Protein AF-A0A087UYR4-F1 (afdb_monomer)

pLDDT: mean 74.96, std 18.7, range [31.69, 97.25]

Radius of gyration: 31.26 Å; Cα contacts (8 Å, |Δi|>4): 640; chains: 1; bounding box: 127×54×81 Å

Structure (mmCIF, N/CA/C/O backbone):
data_AF-A0A087UYR4-F1
#
_entry.id   AF-A0A087UYR4-F1
#
loop_
_atom_site.group_PDB
_atom_site.id
_atom_site.type_symbol
_atom_site.label_atom_id
_atom_site.label_alt_id
_atom_site.label_comp_id
_atom_site.label_asym_id
_atom_site.label_entity_id
_atom_site.label_seq_id
_atom_site.pdbx_PDB_ins_code
_atom_site.Cartn_x
_atom_site.Cartn_y
_atom_site.Cartn_z
_atom_site.occupancy
_atom_site.B_iso_or_equiv
_atom_site.auth_seq_id
_atom_site.auth_comp_id
_atom_site.auth_asym_id
_atom_site.auth_atom_id
_atom_site.pdbx_PDB_model_num
ATOM 1 N N . MET A 1 1 ? -23.701 17.855 32.629 1.00 69.06 1 MET A N 1
ATOM 2 C CA . MET A 1 1 ? -24.465 18.838 31.826 1.00 69.06 1 MET A CA 1
ATOM 3 C C . MET A 1 1 ? -25.881 18.866 32.379 1.00 69.06 1 MET A C 1
ATOM 5 O O . MET A 1 1 ? -26.338 17.823 32.836 1.00 69.06 1 MET A O 1
ATOM 9 N N . SER A 1 2 ? -26.546 20.013 32.382 1.00 68.00 2 SER A N 1
ATOM 10 C CA . SER A 1 2 ? -27.882 20.181 32.962 1.00 68.00 2 SER A CA 1
ATOM 11 C C . SER A 1 2 ? -28.842 20.817 31.955 1.00 68.00 2 SER A C 1
ATOM 13 O O . SER A 1 2 ? -28.403 21.523 31.050 1.00 68.00 2 SER A O 1
ATOM 15 N N . GLN A 1 3 ? -30.137 20.522 32.074 1.00 72.12 3 GLN A N 1
ATOM 16 C CA . GLN A 1 3 ? -31.203 21.102 31.247 1.00 72.12 3 GLN A CA 1
ATOM 17 C C . GLN A 1 3 ? -32.079 22.032 32.103 1.00 72.12 3 GLN A C 1
ATOM 19 O O . GLN A 1 3 ? -32.550 21.617 33.171 1.00 72.12 3 GLN A O 1
ATOM 24 N N . SER A 1 4 ? -32.293 23.272 31.648 1.00 69.12 4 SER A N 1
ATOM 25 C CA . SER A 1 4 ? -33.246 24.205 32.264 1.00 69.12 4 SER A CA 1
ATOM 26 C C . SER A 1 4 ? -34.682 23.816 31.905 1.00 69.12 4 SER A C 1
ATOM 28 O O . SER A 1 4 ? -34.930 23.197 30.868 1.00 69.12 4 SER A O 1
ATOM 30 N N . ALA A 1 5 ? -35.623 24.125 32.795 1.00 68.44 5 ALA A N 1
ATOM 31 C CA . ALA A 1 5 ? -37.043 23.860 32.565 1.00 68.44 5 ALA A CA 1
ATOM 32 C C . ALA A 1 5 ? -37.706 24.963 31.718 1.00 68.44 5 ALA A C 1
ATOM 34 O O . ALA A 1 5 ? -38.680 24.697 31.018 1.00 68.44 5 ALA A O 1
ATOM 35 N N . ASP A 1 6 ? -37.155 26.174 31.749 1.00 69.06 6 ASP A N 1
ATOM 36 C CA . ASP A 1 6 ? -37.574 27.351 30.998 1.00 69.06 6 ASP A CA 1
ATOM 37 C C . ASP A 1 6 ? -36.401 27.947 30.190 1.00 69.06 6 ASP A C 1
ATOM 39 O O . ASP A 1 6 ? -35.221 27.692 30.447 1.00 69.06 6 ASP A O 1
ATOM 43 N N . GLY A 1 7 ? -36.729 28.694 29.131 1.00 65.75 7 GLY A N 1
ATOM 44 C CA . GLY A 1 7 ? -35.763 29.290 28.198 1.00 65.75 7 GLY A CA 1
ATOM 45 C C . GLY A 1 7 ? -35.222 30.653 28.639 1.00 65.75 7 GLY A C 1
ATOM 46 O O . GLY A 1 7 ? -34.751 31.413 27.799 1.00 65.75 7 GLY A O 1
ATOM 47 N N . THR A 1 8 ? -35.345 30.995 29.921 1.00 69.44 8 THR A N 1
ATOM 48 C CA . THR A 1 8 ? -35.055 32.333 30.462 1.00 69.44 8 THR A CA 1
ATOM 49 C C . THR A 1 8 ? -33.560 32.605 30.639 1.00 69.44 8 THR A C 1
ATOM 51 O O . THR A 1 8 ? -33.188 33.750 30.858 1.00 69.44 8 THR A O 1
ATOM 54 N N . CYS A 1 9 ? -32.689 31.594 30.496 1.00 58.91 9 CYS A N 1
ATOM 55 C CA . CYS A 1 9 ? -31.226 31.674 30.666 1.00 58.91 9 CYS A CA 1
ATOM 56 C C . CYS A 1 9 ? -30.736 32.204 32.034 1.00 58.91 9 CYS A C 1
ATOM 58 O O . CYS A 1 9 ? -29.529 32.202 32.276 1.00 58.91 9 CYS A O 1
ATOM 60 N N . ASP A 1 10 ? -31.641 32.563 32.944 1.00 68.50 10 ASP A N 1
ATOM 61 C CA . ASP A 1 10 ? -31.376 32.919 34.333 1.00 68.50 10 ASP A CA 1
ATOM 62 C C . ASP A 1 10 ? -31.541 31.670 35.207 1.00 68.50 10 ASP A C 1
ATOM 64 O O . ASP A 1 10 ? -32.658 31.289 35.546 1.00 68.50 10 ASP A O 1
ATOM 68 N N . GLY A 1 11 ? -30.441 31.013 35.596 1.00 63.50 11 GLY A N 1
ATOM 69 C CA . GLY A 1 11 ? -30.518 30.079 36.732 1.00 63.50 11 GLY A CA 1
ATOM 70 C C . GLY A 1 11 ? -29.764 28.758 36.664 1.00 63.50 11 GLY A C 1
ATOM 71 O O . GLY A 1 11 ? -30.100 27.858 37.425 1.00 63.50 11 GLY A O 1
ATOM 72 N N . LEU A 1 12 ? -28.737 28.603 35.828 1.00 64.06 12 LEU A N 1
ATOM 73 C CA . LEU A 1 12 ? -27.821 27.464 35.969 1.00 64.06 12 LEU A CA 1
ATOM 74 C C . LEU A 1 12 ? -26.401 27.970 36.188 1.00 64.06 12 LEU A C 1
ATOM 76 O O . LEU A 1 12 ? -25.683 28.254 35.231 1.00 64.06 12 LEU A O 1
ATOM 80 N N . VAL A 1 13 ? -25.998 28.078 37.456 1.00 72.88 13 VAL A N 1
ATOM 81 C CA . VAL A 1 13 ? -24.626 28.444 37.836 1.00 72.88 13 VAL A CA 1
ATOM 82 C C . VAL A 1 13 ? -23.723 27.210 37.869 1.00 72.88 13 VAL A C 1
ATOM 84 O O . VAL A 1 13 ? -22.502 27.329 37.741 1.00 72.88 13 VAL A O 1
ATOM 87 N N . SER A 1 14 ? -24.308 26.009 37.961 1.00 69.81 14 SER A N 1
ATOM 88 C CA . SER A 1 14 ? -23.567 24.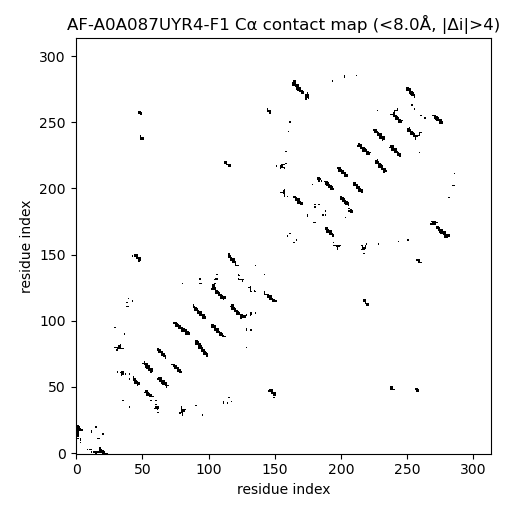755 37.858 1.00 69.81 14 SER A CA 1
ATOM 89 C C . SER A 1 14 ? -24.265 23.653 37.037 1.00 69.81 14 SER A C 1
ATOM 91 O O . SER A 1 14 ? -25.493 23.611 36.907 1.00 69.81 14 SER A O 1
ATOM 93 N N . PRO A 1 15 ? -23.498 22.670 36.511 1.00 67.81 15 PRO A N 1
ATOM 94 C CA . PRO A 1 15 ? -24.034 21.511 35.788 1.00 67.81 15 PRO A CA 1
ATOM 95 C C . PRO A 1 15 ? -24.905 20.563 36.631 1.00 67.81 15 PRO A C 1
ATOM 97 O O . PRO A 1 15 ? -25.350 19.541 36.099 1.00 67.81 15 PRO A O 1
ATOM 100 N N . TRP A 1 16 ? -25.085 20.858 37.924 1.00 73.25 16 TRP A N 1
ATOM 101 C CA . TRP A 1 16 ? -25.801 20.049 38.913 1.00 73.25 16 TRP A CA 1
ATOM 102 C C . TRP A 1 16 ? -27.150 20.653 39.328 1.00 73.25 16 TRP A C 1
ATOM 104 O O . TRP A 1 16 ? -27.942 19.967 39.961 1.00 73.25 16 TRP A O 1
ATOM 114 N N . GLU A 1 17 ? -27.419 21.905 38.956 1.00 75.31 17 GLU A N 1
ATOM 115 C CA . GLU A 1 17 ? -28.588 22.675 39.414 1.00 75.31 17 GLU A CA 1
ATOM 116 C C . GLU A 1 17 ? -29.811 22.580 38.493 1.00 75.31 17 GLU A C 1
ATOM 118 O O . GLU A 1 17 ? -30.878 23.080 38.832 1.00 75.31 17 GLU A O 1
ATOM 123 N N . GLY A 1 18 ? -29.691 21.945 37.324 1.00 72.69 18 GLY A N 1
ATOM 124 C CA . GLY A 1 18 ? -30.820 21.854 36.397 1.00 72.69 18 GLY A CA 1
ATOM 125 C C . GLY A 1 18 ? -31.788 20.730 36.717 1.00 72.69 18 GLY A C 1
ATOM 126 O O . GLY A 1 18 ? -31.412 19.695 37.263 1.00 72.69 18 GLY A O 1
ATOM 127 N N . SER A 1 19 ? -33.033 20.926 36.278 1.00 75.62 19 SER A N 1
ATOM 128 C CA . SER A 1 19 ? -34.157 19.991 36.441 1.00 75.62 19 SER A CA 1
ATOM 129 C C . SER A 1 19 ? -33.825 18.552 36.024 1.00 75.62 19 SER A C 1
ATOM 131 O O . SER A 1 19 ? -34.286 17.591 36.638 1.00 75.62 19 SER A O 1
ATOM 133 N N . LYS A 1 20 ? -32.980 18.400 34.998 1.00 73.25 20 LYS A N 1
ATOM 134 C CA . LYS A 1 20 ? -32.325 17.145 34.638 1.00 73.25 20 LYS A CA 1
ATOM 135 C C . LYS A 1 20 ? -30.823 17.345 34.606 1.00 73.25 20 LYS A C 1
ATOM 137 O O . LYS A 1 20 ? -30.318 18.199 33.876 1.00 73.25 20 LYS A O 1
ATOM 142 N N . THR A 1 21 ? -30.111 16.492 35.328 1.00 71.19 21 THR A N 1
ATOM 143 C CA . THR A 1 21 ? -28.657 16.380 35.263 1.00 71.19 21 THR A CA 1
ATOM 144 C C . THR A 1 21 ? -28.292 15.143 34.448 1.00 71.19 21 THR A C 1
ATOM 146 O O . THR A 1 21 ? -28.683 14.017 34.744 1.00 71.19 21 THR A O 1
ATOM 149 N N . MET A 1 22 ? -27.552 15.345 33.363 1.00 77.12 22 MET A N 1
ATOM 150 C CA . MET A 1 22 ? -27.012 14.260 32.552 1.00 77.12 22 MET A CA 1
ATOM 151 C C . MET A 1 22 ? -25.575 13.994 32.984 1.00 77.12 22 MET A C 1
ATOM 153 O O . MET A 1 22 ? -24.705 14.879 32.936 1.00 77.12 22 MET A O 1
ATOM 157 N N . ARG A 1 23 ? -25.328 12.744 33.384 1.00 77.50 23 ARG A N 1
ATOM 158 C CA . ARG A 1 23 ? -24.000 12.250 33.734 1.00 77.50 23 ARG A CA 1
ATOM 159 C C . ARG A 1 23 ? -23.331 11.673 32.495 1.00 77.50 23 ARG A C 1
ATOM 161 O O . ARG A 1 23 ? -23.573 10.529 32.120 1.00 77.50 23 ARG A O 1
ATOM 168 N N . LEU A 1 24 ? -22.467 12.468 31.875 1.00 68.81 24 LEU A N 1
ATOM 169 C CA . LEU A 1 24 ? -21.586 11.969 30.828 1.00 68.81 24 LEU A CA 1
ATOM 170 C C . LEU A 1 24 ? -20.576 11.020 31.470 1.00 68.81 24 LEU A C 1
ATOM 172 O O . LEU A 1 24 ? -19.897 11.370 32.435 1.00 68.81 24 LEU A O 1
ATOM 176 N N . THR A 1 25 ? -20.498 9.805 30.948 1.00 71.12 25 THR A N 1
ATOM 177 C CA . THR A 1 25 ? -19.447 8.857 31.311 1.00 71.12 25 THR A CA 1
ATOM 178 C C . THR A 1 25 ? -18.567 8.665 30.094 1.00 71.12 25 THR A C 1
ATOM 180 O O . THR A 1 25 ? -19.058 8.612 28.967 1.00 71.12 25 THR A O 1
ATOM 183 N N . LYS A 1 26 ? -17.252 8.605 30.308 1.00 64.06 26 LYS A N 1
ATOM 184 C CA . LYS A 1 26 ? -16.332 8.264 29.229 1.00 64.06 26 LYS A CA 1
ATOM 185 C C . LYS A 1 26 ? -16.665 6.841 28.789 1.00 64.06 26 LYS A C 1
ATOM 187 O O . LYS A 1 26 ? -16.658 5.935 29.626 1.00 64.06 26 LYS A O 1
ATOM 192 N N . SER A 1 27 ? -16.982 6.652 27.509 1.00 66.50 27 SER A N 1
ATOM 193 C CA . SER A 1 27 ? -17.144 5.306 26.969 1.00 66.50 27 SER A CA 1
ATOM 194 C C . SER A 1 27 ? -15.843 4.543 27.205 1.00 66.50 27 SER A C 1
ATOM 196 O O . SER A 1 27 ? -14.740 5.087 27.080 1.00 66.50 27 SER A O 1
ATOM 198 N N . LYS A 1 28 ? -15.955 3.280 27.624 1.00 68.75 28 LYS A N 1
ATOM 199 C CA . LYS A 1 28 ? -14.780 2.414 27.656 1.00 68.75 28 LYS A CA 1
ATOM 200 C C . LYS A 1 28 ? -14.297 2.285 26.217 1.00 68.75 28 LYS A C 1
ATOM 202 O O . LYS A 1 28 ? -15.101 1.984 25.338 1.00 68.75 28 LYS A O 1
ATOM 207 N N . TYR A 1 29 ? -13.005 2.521 25.993 1.00 72.88 29 TYR A N 1
ATOM 208 C CA . TYR A 1 29 ? -12.395 2.193 24.711 1.00 72.88 29 TYR A CA 1
ATOM 209 C C . TYR A 1 29 ? -12.726 0.735 24.384 1.00 72.88 29 TYR A C 1
ATOM 211 O O . TYR A 1 29 ? -12.596 -0.117 25.274 1.00 72.88 29 TYR A O 1
ATOM 219 N N . PRO A 1 30 ? -13.195 0.444 23.164 1.00 82.62 30 PRO A N 1
ATOM 220 C CA . PRO A 1 30 ? -13.588 -0.904 22.820 1.00 82.62 30 PRO A CA 1
ATOM 221 C C . PRO A 1 30 ? -12.374 -1.825 22.910 1.00 82.62 30 PRO A C 1
ATOM 223 O O . PRO A 1 30 ? -11.271 -1.513 22.455 1.00 82.62 30 PRO A O 1
ATOM 226 N N . THR A 1 31 ? -12.580 -2.962 23.560 1.00 88.50 31 THR A N 1
ATOM 227 C CA . THR A 1 31 ? -11.587 -4.029 23.626 1.00 88.50 31 THR A CA 1
ATOM 228 C C . THR A 1 31 ? -11.558 -4.774 22.303 1.00 88.50 31 THR A C 1
ATOM 230 O O . THR A 1 31 ? -12.586 -4.899 21.641 1.00 88.50 31 THR A O 1
ATOM 233 N N . SER A 1 32 ? -10.399 -5.316 21.932 1.00 93.00 32 SER A N 1
ATOM 234 C CA . SER A 1 32 ? -10.305 -6.133 20.725 1.00 93.00 32 SER A CA 1
ATOM 235 C C . SER A 1 32 ? -11.201 -7.368 20.824 1.00 93.00 32 SER A C 1
ATOM 237 O O . SER A 1 32 ? -11.049 -8.134 21.777 1.00 93.00 32 SER A O 1
ATOM 239 N N . GLY A 1 33 ? -12.068 -7.582 19.837 1.00 93.06 33 GLY A N 1
ATOM 240 C CA . GLY A 1 33 ? -12.887 -8.794 19.717 1.00 93.06 33 GLY A CA 1
ATOM 241 C C . GLY A 1 33 ? -12.309 -9.825 18.744 1.00 93.06 33 GLY A C 1
ATOM 242 O O . GLY A 1 33 ? -12.788 -10.953 18.683 1.00 93.06 33 GLY A O 1
ATOM 243 N N . CYS A 1 34 ? -11.253 -9.470 18.006 1.00 95.69 34 CYS A N 1
ATOM 244 C CA . CYS A 1 34 ? -10.635 -10.346 17.018 1.00 95.69 34 CYS A CA 1
ATOM 245 C C . CYS A 1 34 ? -9.135 -10.093 16.820 1.00 95.69 34 CYS A C 1
ATOM 247 O O . CYS A 1 34 ? -8.538 -9.190 17.411 1.00 95.69 34 CYS A O 1
ATOM 249 N N . GLN A 1 35 ? -8.530 -10.917 15.965 1.00 96.69 35 GLN A N 1
ATOM 250 C CA . GLN A 1 35 ? -7.190 -10.726 15.419 1.00 96.69 35 GLN A CA 1
ATOM 251 C C . GLN A 1 35 ? -7.268 -10.490 13.909 1.00 96.69 35 GLN A C 1
ATOM 253 O O . GLN A 1 35 ? -8.149 -11.024 13.231 1.00 96.69 35 GLN A O 1
ATOM 258 N N . PHE A 1 36 ? -6.323 -9.711 13.390 1.00 97.00 36 PHE A N 1
ATOM 259 C CA . PHE A 1 36 ? -6.099 -9.539 11.964 1.00 97.00 36 PHE A CA 1
ATOM 260 C C . PHE A 1 36 ? -5.640 -10.858 11.324 1.00 97.00 36 PHE A C 1
ATOM 262 O O . PHE A 1 36 ? -5.024 -11.690 11.998 1.00 97.00 36 PHE A O 1
ATOM 269 N N . PRO A 1 37 ? -5.911 -11.063 10.023 1.00 95.88 37 PRO A N 1
ATOM 270 C CA . PRO A 1 37 ? -5.523 -12.287 9.337 1.00 95.88 37 PRO A CA 1
ATOM 271 C C . PRO A 1 37 ? -4.015 -12.539 9.411 1.00 95.88 37 PRO A C 1
ATOM 273 O O . PRO A 1 37 ? -3.207 -11.631 9.207 1.00 95.88 37 PRO A O 1
ATOM 276 N N . SER A 1 38 ? -3.630 -13.798 9.619 1.00 94.38 38 SER A N 1
ATOM 277 C CA . SER A 1 38 ? -2.226 -14.190 9.799 1.00 94.38 38 SER A CA 1
ATOM 278 C C . SER A 1 38 ? -1.328 -13.835 8.610 1.00 94.38 38 SER A C 1
ATOM 280 O O . SER A 1 38 ? -0.151 -13.546 8.796 1.00 94.38 38 SER A O 1
ATOM 282 N N . TRP A 1 39 ? -1.869 -13.809 7.390 1.00 93.62 39 TRP A N 1
ATOM 283 C CA . TRP A 1 39 ? -1.144 -13.413 6.177 1.00 93.62 39 TRP A CA 1
ATOM 284 C C . TRP A 1 39 ? -0.913 -11.898 6.065 1.00 93.62 39 TRP A C 1
ATOM 286 O O . TRP A 1 39 ? -0.027 -11.477 5.326 1.00 93.62 39 TRP A O 1
ATOM 296 N N . VAL A 1 40 ? -1.679 -11.079 6.793 1.00 94.88 40 VAL A N 1
ATOM 297 C CA . VAL A 1 40 ? -1.394 -9.645 6.953 1.00 94.88 40 VAL A CA 1
ATOM 298 C C . VAL A 1 40 ? -0.303 -9.477 8.004 1.00 94.88 40 VAL A C 1
ATOM 300 O O . VAL A 1 40 ? 0.688 -8.789 7.775 1.00 94.88 40 VAL A O 1
ATOM 303 N N . THR A 1 41 ? -0.453 -10.144 9.150 1.00 94.81 41 THR A N 1
ATOM 304 C CA . THR A 1 41 ? 0.447 -9.972 10.298 1.00 94.81 41 THR A CA 1
ATOM 305 C C . THR A 1 41 ? 1.745 -10.764 10.195 1.00 94.81 41 THR A C 1
ATOM 307 O O . THR A 1 41 ? 2.638 -10.556 11.010 1.00 94.81 41 THR A O 1
ATOM 310 N N . SER A 1 42 ? 1.899 -11.637 9.192 1.00 91.69 42 SER A N 1
ATOM 311 C CA . SER A 1 42 ? 3.169 -12.321 8.914 1.00 91.69 42 SER A CA 1
ATOM 312 C C . SER A 1 42 ? 4.300 -11.331 8.647 1.00 91.69 42 SER A C 1
ATOM 314 O O . SER A 1 42 ? 5.455 -11.621 8.942 1.00 91.69 42 SER A O 1
ATOM 316 N N . ASN A 1 43 ? 3.963 -10.155 8.106 1.00 91.56 43 ASN A N 1
ATOM 317 C CA . ASN A 1 43 ? 4.840 -8.996 8.114 1.00 91.56 43 ASN A CA 1
ATOM 318 C C . ASN A 1 43 ? 4.270 -7.983 9.114 1.00 91.56 43 ASN A C 1
ATOM 320 O O . ASN A 1 43 ? 3.167 -7.474 8.938 1.00 91.56 43 ASN A O 1
ATOM 324 N N . HIS A 1 44 ? 5.029 -7.648 10.156 1.00 92.75 44 HIS A N 1
ATOM 325 C CA . HIS A 1 44 ? 4.577 -6.674 11.156 1.00 92.75 44 HIS A CA 1
ATOM 326 C C . HIS A 1 44 ? 4.639 -5.222 10.671 1.00 92.75 44 HIS A C 1
ATOM 328 O O . HIS A 1 44 ? 4.101 -4.340 11.335 1.00 92.75 44 HIS A O 1
ATOM 334 N N . LYS A 1 45 ? 5.305 -4.951 9.544 1.00 95.19 45 LYS A N 1
ATOM 335 C CA . LYS A 1 45 ? 5.441 -3.610 8.971 1.00 95.19 45 LYS A CA 1
ATOM 336 C C . LYS A 1 45 ? 5.143 -3.621 7.481 1.00 95.19 45 LYS A C 1
ATOM 338 O O . LYS A 1 45 ? 5.743 -4.399 6.736 1.00 95.19 45 LYS A O 1
ATOM 343 N N . TRP A 1 46 ? 4.274 -2.708 7.078 1.00 95.88 46 TRP A N 1
ATOM 344 C CA . TRP A 1 46 ? 3.896 -2.456 5.698 1.00 95.88 46 TRP A CA 1
ATOM 345 C C . TRP A 1 46 ? 4.048 -0.972 5.373 1.00 95.88 46 TRP A C 1
ATOM 347 O O . TRP A 1 46 ? 3.912 -0.125 6.256 1.00 95.88 46 TRP A O 1
ATOM 357 N N . TYR A 1 47 ? 4.322 -0.666 4.113 1.00 94.75 47 TYR A N 1
ATOM 358 C CA . TYR A 1 47 ? 4.606 0.683 3.632 1.00 94.75 47 TYR A CA 1
ATOM 359 C C . TYR A 1 47 ? 3.753 0.976 2.403 1.00 94.75 47 TYR A C 1
ATOM 361 O O . TYR A 1 47 ? 3.568 0.086 1.571 1.00 94.75 47 TYR A O 1
ATOM 369 N N . THR A 1 48 ? 3.255 2.200 2.274 1.00 94.06 48 THR A N 1
ATOM 370 C CA . THR A 1 48 ? 2.678 2.686 1.012 1.00 94.06 48 THR A CA 1
ATOM 371 C C . THR A 1 48 ? 3.755 2.787 -0.073 1.00 94.06 48 THR A C 1
ATOM 373 O O . THR A 1 48 ? 4.952 2.807 0.231 1.00 94.06 48 THR A O 1
ATOM 376 N N . LEU A 1 49 ? 3.359 2.815 -1.351 1.00 90.94 49 LEU A N 1
ATOM 377 C CA . LEU A 1 49 ? 4.326 2.865 -2.459 1.00 90.94 49 LEU A CA 1
ATOM 378 C C . LEU A 1 49 ? 5.113 4.186 -2.499 1.00 90.94 49 LEU A C 1
ATOM 380 O O . LEU A 1 49 ? 6.312 4.179 -2.788 1.00 90.94 49 LEU A O 1
ATOM 384 N N . ASP A 1 50 ? 4.459 5.284 -2.124 1.00 87.38 50 ASP A N 1
ATOM 385 C CA . ASP A 1 50 ? 5.066 6.608 -1.966 1.00 87.38 50 ASP A CA 1
ATOM 386 C C . ASP A 1 50 ? 5.967 6.720 -0.718 1.00 87.38 50 ASP A C 1
ATOM 388 O O . ASP A 1 50 ? 6.710 7.685 -0.560 1.00 87.38 50 ASP A O 1
ATOM 392 N N . GLY A 1 51 ? 5.924 5.727 0.178 1.00 88.25 51 GLY A N 1
ATOM 393 C CA . GLY A 1 51 ? 6.700 5.690 1.415 1.00 88.25 51 GLY A CA 1
ATOM 394 C C . GLY A 1 51 ? 6.245 6.675 2.496 1.00 88.25 51 GLY A C 1
ATOM 395 O O . GLY A 1 51 ? 6.896 6.753 3.541 1.00 88.25 51 GLY A O 1
ATOM 396 N N . ASN A 1 52 ? 5.143 7.403 2.291 1.00 90.12 52 ASN A N 1
ATOM 397 C CA . ASN A 1 52 ? 4.676 8.415 3.238 1.00 90.12 52 ASN A CA 1
ATOM 398 C C . ASN A 1 52 ? 3.966 7.823 4.453 1.00 90.12 52 ASN A C 1
ATOM 400 O O . ASN A 1 52 ? 3.974 8.441 5.517 1.00 90.12 52 ASN A O 1
ATOM 404 N N . THR A 1 53 ? 3.385 6.629 4.335 1.00 93.56 53 THR A N 1
ATOM 405 C CA . THR A 1 53 ? 2.621 6.015 5.420 1.00 93.56 53 THR A CA 1
ATOM 406 C C . THR A 1 53 ? 3.139 4.617 5.737 1.00 93.56 53 THR A C 1
ATOM 408 O O . THR A 1 53 ? 3.357 3.773 4.866 1.00 93.56 53 THR A O 1
ATOM 411 N N . THR A 1 54 ? 3.326 4.355 7.029 1.00 95.88 54 THR A N 1
ATOM 412 C CA . THR A 1 54 ? 3.760 3.064 7.565 1.00 95.88 54 THR A CA 1
ATOM 413 C C . THR A 1 54 ? 2.663 2.454 8.428 1.00 95.88 54 THR A C 1
ATOM 415 O O . THR A 1 54 ? 2.155 3.091 9.347 1.00 95.88 54 THR A O 1
ATOM 418 N N . TYR A 1 55 ? 2.353 1.185 8.184 1.00 97.19 55 TYR A N 1
ATOM 419 C CA . TYR A 1 55 ? 1.391 0.393 8.944 1.00 97.19 55 TYR A CA 1
ATOM 420 C C . TYR A 1 55 ? 2.152 -0.632 9.786 1.00 97.19 55 TYR A C 1
ATOM 422 O O . TYR A 1 55 ? 2.799 -1.532 9.249 1.00 97.19 55 TYR A O 1
ATOM 430 N N . THR A 1 56 ? 2.093 -0.497 11.109 1.00 97.25 56 THR A N 1
ATOM 431 C CA . THR A 1 56 ? 2.800 -1.362 12.063 1.00 97.25 56 THR A CA 1
ATOM 432 C C . THR A 1 56 ? 1.809 -2.174 12.889 1.00 97.25 56 THR A C 1
ATOM 434 O O . THR A 1 56 ? 1.094 -1.623 13.723 1.00 97.25 56 THR A O 1
ATOM 437 N N . PHE A 1 57 ? 1.785 -3.488 12.686 1.00 96.88 57 PHE A N 1
ATOM 438 C CA . PHE A 1 57 ? 0.932 -4.428 13.412 1.00 96.88 57 PHE A CA 1
ATOM 439 C C . PHE A 1 57 ? 1.586 -4.843 14.731 1.00 96.88 57 PHE A C 1
ATOM 441 O O . PHE A 1 57 ? 2.758 -5.223 14.765 1.00 96.88 57 PHE A O 1
ATOM 448 N N . GLY A 1 58 ? 0.823 -4.790 15.824 1.00 94.69 58 GLY A N 1
ATOM 449 C CA . GLY A 1 58 ? 1.294 -5.202 17.144 1.00 94.69 58 GLY A CA 1
ATOM 450 C C . GLY A 1 58 ? 1.467 -6.720 17.262 1.00 94.69 58 GLY A C 1
ATOM 451 O O . GLY A 1 58 ? 0.809 -7.484 16.566 1.00 94.69 58 GLY A O 1
ATOM 452 N N . TYR A 1 59 ? 2.297 -7.171 18.206 1.00 92.50 59 TYR A N 1
ATOM 453 C CA . TYR A 1 59 ? 2.607 -8.598 18.417 1.00 92.50 59 TYR A CA 1
ATOM 454 C C . TYR A 1 59 ? 1.397 -9.475 18.763 1.00 92.50 59 TYR A C 1
ATOM 456 O O . TYR A 1 59 ? 1.401 -10.674 18.507 1.00 92.50 59 TYR A O 1
ATOM 464 N N . LYS A 1 60 ? 0.352 -8.885 19.355 1.00 93.31 60 LYS A N 1
ATOM 465 C CA . LYS A 1 60 ? -0.905 -9.583 19.669 1.00 93.31 60 LYS A CA 1
ATOM 466 C C . LYS A 1 60 ? -1.819 -9.744 18.449 1.00 93.31 60 LYS A C 1
ATOM 468 O O . LYS A 1 60 ? -2.894 -10.324 18.586 1.00 93.31 60 LYS A O 1
ATOM 473 N N . ASN A 1 61 ? -1.420 -9.209 17.290 1.00 96.25 61 ASN A N 1
ATOM 474 C CA . ASN A 1 61 ? -2.144 -9.257 16.021 1.00 96.25 61 ASN A CA 1
ATOM 475 C C . ASN A 1 61 ? -3.581 -8.718 16.095 1.00 96.25 61 ASN A C 1
ATOM 477 O O . ASN A 1 61 ? -4.385 -8.998 15.221 1.00 96.25 61 ASN A O 1
ATOM 481 N N . ASN A 1 62 ? -3.925 -7.947 17.125 1.00 96.25 62 ASN A N 1
ATOM 482 C CA . ASN A 1 62 ? -5.270 -7.420 17.364 1.00 96.25 62 ASN A CA 1
ATOM 483 C C . ASN A 1 62 ? -5.367 -5.904 17.138 1.00 96.25 62 ASN A C 1
ATOM 485 O O . ASN A 1 62 ? -6.463 -5.347 17.155 1.00 96.25 62 ASN A O 1
ATOM 489 N N . SER A 1 63 ? -4.234 -5.236 16.928 1.00 96.62 63 SER A N 1
ATOM 490 C CA . SER A 1 63 ? -4.155 -3.811 16.633 1.00 96.62 63 SER A CA 1
ATOM 491 C C . SER A 1 63 ? -3.027 -3.504 15.652 1.00 96.62 63 SER A C 1
ATOM 493 O O . SER A 1 63 ? -2.036 -4.240 15.566 1.00 96.62 63 SER A O 1
ATOM 495 N N . PHE A 1 64 ? -3.167 -2.398 14.929 1.00 97.12 64 PHE A N 1
ATOM 496 C CA . PHE A 1 64 ? -2.077 -1.804 14.164 1.00 97.12 64 PHE A CA 1
ATOM 497 C C . PHE A 1 64 ? -2.080 -0.284 14.302 1.00 97.12 64 PHE A C 1
ATOM 499 O O . PHE A 1 64 ? -3.088 0.331 14.651 1.00 97.12 64 PHE A O 1
ATOM 506 N N . ARG A 1 65 ? -0.924 0.318 14.045 1.00 96.88 65 ARG A N 1
ATOM 507 C CA . ARG A 1 65 ? -0.720 1.764 14.014 1.00 96.88 65 ARG A CA 1
ATOM 508 C C . ARG A 1 65 ? -0.390 2.197 12.594 1.00 96.88 65 ARG A C 1
ATOM 510 O O . ARG A 1 65 ? 0.496 1.613 11.976 1.00 96.88 65 ARG A O 1
ATOM 517 N N . MET A 1 66 ? -1.084 3.216 12.117 1.00 96.19 66 MET A N 1
ATOM 518 C CA . MET A 1 66 ? -0.793 3.934 10.887 1.00 96.19 66 MET A CA 1
ATOM 519 C C . MET A 1 66 ? -0.059 5.224 11.251 1.00 96.19 66 MET A C 1
ATOM 521 O O . MET A 1 66 ? -0.598 6.052 11.985 1.00 96.19 66 MET A O 1
ATOM 525 N N . SER A 1 67 ? 1.171 5.357 10.769 1.00 95.12 67 SER A N 1
ATOM 526 C CA . SER A 1 67 ? 2.056 6.490 11.039 1.00 95.12 67 SER A CA 1
ATOM 527 C C . SER A 1 67 ? 2.453 7.174 9.746 1.00 95.12 67 SER A C 1
ATOM 529 O O . SER A 1 67 ? 2.738 6.503 8.753 1.00 95.12 67 SER A O 1
ATOM 531 N N . HIS A 1 68 ? 2.513 8.498 9.781 1.00 93.19 68 HIS A N 1
ATOM 532 C CA . HIS A 1 68 ? 2.845 9.329 8.632 1.00 93.19 68 HIS A CA 1
ATOM 533 C C . HIS A 1 68 ? 4.290 9.829 8.733 1.00 93.19 68 HIS A C 1
ATOM 535 O O . HIS A 1 68 ? 4.818 10.037 9.826 1.00 93.19 68 HIS A O 1
ATOM 541 N N . SER A 1 69 ? 4.951 10.008 7.590 1.00 88.06 69 SER A N 1
ATOM 542 C CA . SER A 1 69 ? 6.306 10.566 7.505 1.00 88.06 69 SER A CA 1
ATOM 543 C C . SER A 1 69 ? 6.338 12.032 7.957 1.00 88.06 69 SER A C 1
ATOM 545 O O . SER A 1 69 ? 7.321 12.494 8.540 1.00 88.06 69 SER A O 1
ATOM 547 N N . SER A 1 70 ? 5.238 12.755 7.729 1.00 83.62 70 SER A N 1
ATOM 548 C CA . SER A 1 70 ? 5.027 14.127 8.179 1.00 83.62 70 SER A CA 1
ATOM 549 C C . SER A 1 70 ? 4.678 14.173 9.666 1.00 83.62 70 SER A C 1
ATOM 551 O O . SER A 1 70 ? 3.629 13.694 10.084 1.00 83.62 70 SER A O 1
ATOM 553 N N . GLN A 1 71 ? 5.504 14.856 10.465 1.00 74.56 71 GLN A N 1
ATOM 554 C CA . GLN A 1 71 ? 5.263 15.050 11.905 1.00 74.56 71 GLN A CA 1
ATOM 555 C C . GLN A 1 71 ? 3.999 15.870 12.229 1.00 74.56 71 GLN A C 1
ATOM 557 O O . GLN A 1 71 ? 3.623 15.976 13.394 1.00 74.56 71 GLN A O 1
ATOM 562 N N . LYS A 1 72 ? 3.360 16.489 11.226 1.00 78.88 72 LYS A N 1
ATOM 563 C CA . LYS A 1 72 ? 2.120 17.259 11.413 1.00 78.88 72 LYS A CA 1
ATOM 564 C C . LYS A 1 72 ? 0.879 16.371 11.503 1.00 78.88 72 LYS A C 1
ATOM 566 O O . LYS A 1 72 ? -0.129 16.813 12.046 1.00 78.88 72 LYS A O 1
ATOM 571 N N . GLU A 1 73 ? 0.939 15.157 10.964 1.00 83.06 73 GLU A N 1
ATOM 572 C CA . GLU A 1 73 ? -0.189 14.229 10.951 1.00 83.06 73 GLU A CA 1
ATOM 573 C C . GLU A 1 73 ? -0.122 13.302 12.164 1.00 83.06 73 GLU A C 1
ATOM 575 O O . GLU A 1 73 ? 0.933 12.777 12.520 1.00 83.06 73 GLU A O 1
ATOM 580 N N . MET A 1 74 ? -1.260 13.133 12.838 1.00 87.44 74 MET A N 1
ATOM 581 C CA . MET A 1 74 ? -1.334 12.294 14.027 1.00 87.44 74 MET A CA 1
ATOM 582 C C . MET A 1 74 ? -1.376 10.816 13.644 1.00 87.44 74 MET A C 1
ATOM 584 O O . MET A 1 74 ? -2.129 10.406 12.759 1.00 87.44 74 MET A O 1
ATOM 588 N N . ASP A 1 75 ? -0.619 10.004 14.380 1.00 93.19 75 ASP A N 1
ATOM 589 C CA . ASP A 1 75 ? -0.713 8.550 14.299 1.00 93.19 75 ASP A CA 1
ATOM 590 C C . ASP A 1 75 ? -2.152 8.090 14.558 1.00 93.19 75 ASP A C 1
ATOM 592 O O . ASP A 1 75 ? -2.784 8.472 15.549 1.00 93.19 75 ASP A O 1
ATOM 596 N N . THR A 1 76 ? -2.634 7.188 13.710 1.00 95.69 76 THR A N 1
ATOM 597 C CA . THR A 1 76 ? -3.949 6.569 13.872 1.00 95.69 76 THR A CA 1
ATOM 598 C C . THR A 1 76 ? -3.782 5.133 14.346 1.00 95.69 76 THR A C 1
ATOM 600 O O . THR A 1 76 ? -3.029 4.351 13.766 1.00 95.69 76 THR A O 1
ATOM 603 N N . THR A 1 77 ? -4.470 4.765 15.422 1.00 95.81 77 THR A N 1
ATOM 604 C CA . THR A 1 77 ? -4.468 3.394 15.948 1.00 95.81 77 THR A CA 1
ATOM 605 C C . THR A 1 77 ? -5.769 2.696 15.599 1.00 95.81 77 THR A C 1
ATOM 607 O O . THR A 1 77 ? -6.842 3.251 15.811 1.00 95.81 77 THR A O 1
ATOM 610 N N . PHE A 1 78 ? -5.659 1.461 15.124 1.00 96.88 78 PHE A N 1
ATOM 611 C CA . PHE A 1 78 ? -6.779 0.612 14.753 1.00 96.88 78 PHE A CA 1
ATOM 612 C C . PHE A 1 78 ? -6.793 -0.640 15.625 1.00 96.88 78 PHE A C 1
ATOM 614 O O . PHE A 1 78 ? -5.757 -1.279 15.823 1.00 96.88 78 PHE A O 1
ATOM 621 N N . ILE A 1 79 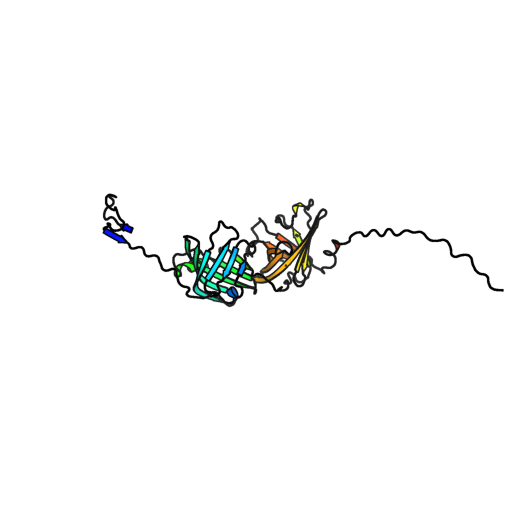? -7.966 -1.008 16.135 1.00 96.81 79 ILE A N 1
ATOM 622 C CA . ILE A 1 79 ? -8.186 -2.207 16.955 1.00 96.81 79 ILE A CA 1
ATOM 623 C C . ILE A 1 79 ? -9.236 -3.084 16.271 1.00 96.81 79 ILE A C 1
ATOM 625 O O . ILE A 1 79 ? -10.283 -2.584 15.875 1.00 96.81 79 ILE A O 1
ATOM 629 N N . CYS A 1 80 ? -8.978 -4.384 16.140 1.00 97.06 80 CYS A N 1
ATOM 630 C CA . CYS A 1 80 ? -9.911 -5.342 15.538 1.00 97.06 80 CYS A CA 1
ATOM 631 C C . CYS A 1 80 ? -11.124 -5.568 16.453 1.00 97.06 80 CYS A C 1
ATOM 633 O O . CYS A 1 80 ? -10.954 -5.996 17.599 1.00 97.06 80 CYS A O 1
ATOM 635 N N . ILE A 1 81 ? -12.333 -5.312 15.951 1.00 96.38 81 ILE A N 1
ATOM 636 C CA . ILE A 1 81 ? -13.584 -5.475 16.705 1.00 96.38 81 ILE A CA 1
ATOM 637 C C . ILE A 1 81 ? -14.279 -6.781 16.332 1.00 96.38 81 ILE A C 1
ATOM 639 O O . ILE A 1 81 ? -14.478 -7.619 17.206 1.00 96.38 81 ILE A O 1
ATOM 643 N N . GLU A 1 82 ? -14.582 -6.993 15.052 1.00 94.75 82 GLU A N 1
ATOM 644 C CA . GLU A 1 82 ? -15.235 -8.217 14.574 1.00 94.75 82 GLU A CA 1
ATOM 645 C C . GLU A 1 82 ? -14.855 -8.561 13.125 1.00 94.75 82 GLU A C 1
ATOM 647 O O . GLU A 1 82 ? -14.475 -7.692 12.335 1.00 94.75 82 GLU A O 1
ATOM 652 N N . HIS A 1 83 ? -14.955 -9.849 12.778 1.00 94.31 83 HIS A N 1
ATOM 653 C CA . HIS A 1 83 ? -14.830 -10.343 11.403 1.00 94.31 83 HIS A CA 1
ATOM 654 C C . HIS A 1 83 ? -16.200 -10.335 10.736 1.00 94.31 83 HIS A C 1
ATOM 656 O O . HIS A 1 83 ? -17.142 -10.907 11.276 1.00 94.31 83 HIS A O 1
ATOM 662 N N . ILE A 1 84 ? -16.292 -9.745 9.547 1.00 93.38 84 ILE A N 1
ATOM 663 C CA . ILE A 1 84 ? -17.544 -9.685 8.784 1.00 93.38 84 ILE A CA 1
ATOM 664 C C . ILE A 1 84 ? -17.581 -10.771 7.717 1.00 93.38 84 ILE A C 1
ATOM 666 O O . ILE A 1 84 ? -18.549 -11.515 7.604 1.00 93.38 84 ILE A O 1
ATOM 670 N N . ALA A 1 85 ? -16.516 -10.872 6.924 1.00 91.88 85 ALA A N 1
ATOM 671 C CA . ALA A 1 85 ? -16.430 -11.839 5.839 1.00 91.88 85 ALA A CA 1
ATOM 672 C C . ALA A 1 85 ? -14.974 -12.187 5.544 1.00 91.88 85 ALA A C 1
ATOM 674 O O . ALA A 1 85 ? -14.099 -11.324 5.600 1.00 91.88 85 ALA A O 1
ATOM 675 N N . SER A 1 86 ? -14.712 -13.435 5.172 1.00 92.44 86 SER A N 1
ATOM 676 C CA . SER A 1 86 ? -13.376 -13.895 4.804 1.00 92.44 86 SER A CA 1
ATOM 677 C C . SER A 1 86 ? -13.451 -14.850 3.619 1.00 92.44 86 SER A C 1
ATOM 679 O O . SER A 1 86 ? -14.310 -15.726 3.562 1.00 92.44 86 SER A O 1
ATOM 681 N N . THR A 1 87 ? -12.555 -14.658 2.660 1.00 92.12 87 THR A N 1
ATOM 682 C CA . THR A 1 87 ? -12.333 -15.523 1.499 1.00 92.12 87 THR A CA 1
ATOM 683 C C . THR A 1 87 ? -10.857 -15.928 1.471 1.00 92.12 87 THR A C 1
ATOM 685 O O . THR A 1 87 ? -10.052 -15.445 2.267 1.00 92.12 87 THR A O 1
ATOM 688 N N . ALA A 1 88 ? -10.459 -16.782 0.524 1.00 89.62 88 ALA A N 1
ATOM 689 C CA . ALA A 1 88 ? -9.056 -17.180 0.379 1.00 89.62 88 ALA A CA 1
ATOM 690 C C . ALA A 1 88 ? -8.096 -15.986 0.169 1.00 89.62 88 ALA A C 1
ATOM 692 O O . ALA A 1 88 ? -6.959 -16.018 0.644 1.00 89.62 88 ALA A O 1
ATOM 693 N N . ASN A 1 89 ? -8.569 -14.930 -0.508 1.00 92.44 89 ASN A N 1
ATOM 694 C CA . ASN A 1 89 ? -7.753 -13.786 -0.922 1.00 92.44 89 ASN A CA 1
ATOM 695 C C . ASN A 1 89 ? -8.209 -12.451 -0.323 1.00 92.44 89 ASN A C 1
ATOM 697 O O . ASN A 1 89 ? -7.594 -11.429 -0.610 1.00 92.44 89 ASN A O 1
ATOM 701 N N . SER A 1 90 ? -9.267 -12.411 0.490 1.00 94.06 90 SER A N 1
ATOM 702 C CA . SER A 1 90 ? -9.722 -11.160 1.101 1.00 94.06 90 SER A CA 1
ATOM 703 C C . SER A 1 90 ? -10.328 -11.358 2.481 1.00 94.06 90 SER A C 1
ATOM 705 O O . SER A 1 90 ? -11.006 -12.352 2.707 1.00 94.06 90 SER A O 1
ATOM 707 N N . SER A 1 91 ? -10.170 -10.382 3.370 1.00 95.44 91 SER A N 1
ATOM 708 C CA . SER A 1 91 ? -10.797 -10.373 4.696 1.00 95.44 91 SER A CA 1
ATOM 709 C C . SER A 1 91 ? -11.409 -9.007 4.972 1.00 95.44 91 SER A C 1
ATOM 711 O O . SER A 1 91 ? -10.725 -7.997 4.843 1.00 95.44 91 SER A O 1
ATOM 713 N N . THR A 1 92 ? -12.675 -8.978 5.372 1.00 94.94 92 THR A N 1
ATOM 714 C CA . THR A 1 92 ? -13.419 -7.769 5.749 1.00 94.94 92 THR A CA 1
ATOM 715 C C . THR A 1 92 ? -13.658 -7.783 7.250 1.00 94.94 92 THR A C 1
ATOM 717 O O . THR A 1 92 ? -14.180 -8.767 7.782 1.00 94.94 92 THR A O 1
ATOM 720 N N . LEU A 1 93 ? -13.262 -6.714 7.932 1.00 95.50 93 LEU A N 1
ATOM 721 C CA . LEU A 1 93 ? -13.341 -6.581 9.383 1.00 95.50 93 LEU A CA 1
ATOM 722 C C . LEU A 1 93 ? -13.886 -5.207 9.759 1.00 95.50 93 LEU A C 1
ATOM 724 O O . LEU A 1 93 ? -13.661 -4.227 9.048 1.00 95.50 93 LEU A O 1
ATOM 728 N N . VAL A 1 94 ? -14.507 -5.124 10.929 1.00 95.88 94 VAL A N 1
ATOM 729 C CA . VAL A 1 94 ? -14.750 -3.844 11.593 1.00 95.88 94 VAL A CA 1
ATOM 730 C C . VAL A 1 94 ? -13.576 -3.549 12.510 1.00 95.88 94 VAL A C 1
ATOM 732 O O . VAL A 1 94 ? -13.168 -4.379 13.330 1.00 95.88 94 VAL A O 1
ATOM 735 N N . THR A 1 95 ? -13.044 -2.341 12.392 1.00 96.75 95 THR A N 1
ATOM 736 C CA . THR A 1 95 ? -11.972 -1.840 13.248 1.00 96.75 95 THR A CA 1
ATOM 737 C C . THR A 1 95 ? -12.423 -0.597 13.988 1.00 96.75 95 THR A C 1
ATOM 739 O O . THR A 1 95 ? -13.216 0.184 13.476 1.00 96.75 95 THR A O 1
ATOM 742 N N . TYR A 1 96 ? -11.918 -0.395 15.198 1.00 96.19 96 TYR A N 1
ATOM 743 C CA . TYR A 1 96 ? -12.068 0.867 15.903 1.00 96.19 96 TYR A CA 1
ATOM 744 C C . TYR A 1 96 ? -10.827 1.717 15.674 1.00 96.19 96 TYR A C 1
ATOM 746 O O . TYR A 1 96 ? -9.727 1.310 16.054 1.00 96.19 96 TYR A O 1
ATOM 754 N N . SER A 1 97 ? -11.015 2.871 15.046 1.00 96.00 97 SER A N 1
ATOM 755 C CA . SER A 1 97 ? -9.974 3.838 14.725 1.00 96.00 97 SER A CA 1
ATOM 756 C C . SER A 1 97 ? -9.913 4.931 15.790 1.00 96.00 97 SER A C 1
ATOM 758 O O . SER A 1 97 ? -10.932 5.355 16.338 1.00 96.00 97 SER A O 1
ATOM 760 N N . THR A 1 98 ? -8.709 5.381 16.127 1.00 94.62 98 THR A N 1
ATOM 761 C CA . THR A 1 98 ? -8.464 6.497 17.046 1.00 94.62 98 THR A CA 1
ATOM 762 C C . THR A 1 98 ? -7.303 7.336 16.525 1.00 94.62 98 THR A C 1
ATOM 764 O O . THR A 1 98 ? -6.179 6.841 16.441 1.00 94.62 98 THR A O 1
ATOM 767 N N . SER A 1 99 ? -7.576 8.603 16.213 1.00 93.31 99 SER A N 1
ATOM 768 C CA . SER A 1 99 ? -6.610 9.611 15.768 1.00 93.31 99 SER A CA 1
ATOM 769 C C . SER A 1 99 ? -6.888 10.934 16.483 1.00 93.31 99 SER A C 1
ATOM 771 O O . SER A 1 99 ? -7.905 11.590 16.243 1.00 93.31 99 SER A O 1
ATOM 773 N N . GLY A 1 100 ? -6.023 11.311 17.427 1.00 88.19 100 GLY A N 1
ATOM 774 C CA . GLY A 1 100 ? -6.249 12.480 18.282 1.00 88.19 100 GLY A CA 1
ATOM 775 C C . GLY A 1 100 ? -7.591 12.410 19.023 1.00 88.19 100 GLY A C 1
ATOM 776 O O . GLY A 1 100 ? -7.848 11.472 19.778 1.00 88.19 100 GLY A O 1
ATOM 777 N N . CYS A 1 101 ? -8.451 13.406 18.800 1.00 86.69 101 CYS A N 1
ATOM 778 C CA . CYS A 1 101 ? -9.807 13.459 19.361 1.00 86.69 101 CYS A CA 1
ATOM 779 C C . CYS A 1 101 ? -10.847 12.689 18.531 1.00 86.69 101 CYS A C 1
ATOM 781 O O . CYS A 1 101 ? -11.949 12.442 19.023 1.00 86.69 101 CYS A O 1
ATOM 783 N N . ASN A 1 102 ? -10.511 12.302 17.299 1.00 90.62 102 ASN A N 1
ATOM 784 C CA . ASN A 1 102 ? -11.420 11.605 16.400 1.00 90.62 102 ASN A CA 1
ATOM 785 C C . ASN A 1 102 ? -11.319 10.100 16.636 1.00 90.62 102 ASN A C 1
ATOM 787 O O . ASN A 1 102 ? -10.235 9.515 16.627 1.00 90.62 102 ASN A O 1
ATOM 791 N N . ASN A 1 103 ? -12.457 9.462 16.870 1.00 92.44 103 ASN A N 1
ATOM 792 C CA . ASN A 1 103 ? -12.540 8.021 17.039 1.00 92.44 103 ASN A CA 1
ATOM 793 C C . ASN A 1 103 ? -13.889 7.501 16.549 1.00 92.44 103 ASN A C 1
ATOM 795 O O . ASN A 1 103 ? -14.860 8.253 16.462 1.00 92.44 103 ASN A O 1
ATOM 799 N N . GLY A 1 104 ? -13.928 6.221 16.201 1.00 93.62 104 GLY A N 1
ATOM 800 C CA . GLY A 1 104 ? -15.116 5.588 15.641 1.00 93.62 104 GLY A CA 1
ATOM 801 C C . GLY A 1 104 ? -14.793 4.255 14.983 1.00 93.62 104 GLY A C 1
ATOM 802 O O . GLY A 1 104 ? -13.663 3.769 15.048 1.00 93.62 104 GLY A O 1
ATOM 803 N N . TYR A 1 105 ? -15.796 3.655 14.358 1.00 94.56 105 TYR A N 1
ATOM 804 C CA . TYR A 1 105 ? -15.692 2.354 13.709 1.00 94.56 105 TYR A CA 1
ATOM 805 C C . TYR A 1 105 ? -15.484 2.532 12.209 1.00 94.56 105 TYR A C 1
ATOM 807 O O . TYR A 1 105 ? -16.196 3.299 11.575 1.00 94.56 105 TYR A O 1
ATOM 815 N N . ILE A 1 106 ? -14.524 1.815 11.642 1.00 93.56 106 ILE A N 1
ATOM 816 C CA . ILE A 1 106 ? -14.216 1.818 10.215 1.00 93.56 106 ILE A CA 1
ATOM 817 C C . ILE A 1 106 ? -14.267 0.379 9.728 1.00 93.56 106 ILE A C 1
ATOM 819 O O . ILE A 1 106 ? -13.596 -0.502 10.281 1.00 93.56 106 ILE A O 1
ATOM 823 N N . CYS A 1 107 ? -15.033 0.150 8.667 1.00 94.00 107 CYS A N 1
ATOM 824 C CA . CYS A 1 107 ? -14.967 -1.105 7.944 1.00 94.00 107 CYS A CA 1
ATOM 825 C C . CYS A 1 107 ? -13.691 -1.132 7.103 1.00 94.00 107 CYS A C 1
ATOM 827 O O . CYS A 1 107 ? -13.382 -0.184 6.383 1.00 94.00 107 CYS A O 1
ATOM 829 N N . MET A 1 108 ? -12.928 -2.209 7.210 1.00 94.19 108 MET A N 1
ATOM 830 C CA . MET A 1 108 ? -11.694 -2.396 6.462 1.00 94.19 108 MET A CA 1
ATOM 831 C C . MET A 1 108 ? -11.749 -3.705 5.699 1.00 94.19 108 MET A C 1
ATOM 833 O O . MET A 1 108 ? -12.067 -4.752 6.265 1.00 94.19 108 MET A O 1
ATOM 837 N N . LYS A 1 109 ? -11.362 -3.664 4.427 1.00 93.94 109 LYS A N 1
ATOM 838 C CA . LYS A 1 109 ? -11.207 -4.853 3.596 1.00 93.94 109 LYS A CA 1
ATOM 839 C C . LYS A 1 109 ? -9.762 -4.987 3.152 1.00 93.94 109 LYS A C 1
ATOM 841 O O . LYS A 1 109 ? -9.213 -4.095 2.518 1.00 93.94 109 LYS A O 1
ATOM 846 N N . PHE A 1 110 ? -9.157 -6.113 3.494 1.00 95.56 110 PHE A N 1
ATOM 847 C CA . PHE A 1 110 ? -7.799 -6.474 3.120 1.00 95.56 110 PHE A CA 1
ATOM 848 C C . PHE A 1 110 ? -7.848 -7.445 1.949 1.00 95.56 110 PHE A C 1
ATOM 850 O O . PHE A 1 110 ? -8.627 -8.398 1.976 1.00 95.56 110 PHE A O 1
ATOM 857 N N . PHE A 1 111 ? -6.971 -7.256 0.972 1.00 95.06 111 PHE A N 1
ATOM 858 C CA . PHE A 1 111 ? -6.791 -8.137 -0.174 1.00 95.06 111 PHE A CA 1
ATOM 859 C C . PHE A 1 111 ? -5.369 -8.685 -0.180 1.00 95.06 111 PHE A C 1
ATOM 861 O O . PHE A 1 111 ? -4.389 -7.940 -0.135 1.00 95.06 111 PHE A O 1
ATOM 868 N N . ARG A 1 112 ? -5.253 -10.004 -0.257 1.00 94.56 112 ARG A N 1
ATOM 869 C CA . ARG A 1 112 ? -3.991 -10.716 -0.405 1.00 94.56 112 ARG A CA 1
ATOM 870 C C . ARG A 1 112 ? -3.634 -10.759 -1.889 1.00 94.56 112 ARG A C 1
ATOM 872 O O . ARG A 1 112 ? -4.219 -11.536 -2.636 1.00 94.56 112 ARG A O 1
ATOM 879 N N . ARG A 1 113 ? -2.683 -9.921 -2.312 1.00 93.50 113 ARG A N 1
ATOM 880 C CA . ARG A 1 113 ? -2.230 -9.849 -3.715 1.00 93.50 113 ARG A CA 1
ATOM 881 C C . ARG A 1 113 ? -1.007 -10.709 -3.971 1.00 93.50 113 ARG A C 1
ATOM 883 O O . ARG A 1 113 ? -0.961 -11.474 -4.922 1.00 93.50 113 ARG A O 1
ATOM 890 N N . HIS A 1 114 ? -0.036 -10.625 -3.075 1.00 91.69 114 HIS A N 1
ATOM 891 C CA . HIS A 1 114 ? 1.187 -11.411 -3.108 1.00 91.69 114 HIS A CA 1
ATOM 892 C C . HIS A 1 114 ? 1.675 -11.642 -1.670 1.00 91.69 114 HIS A C 1
ATOM 894 O O . HIS A 1 114 ? 1.189 -11.017 -0.729 1.00 91.69 114 HIS A O 1
ATOM 900 N N . LYS A 1 115 ? 2.680 -12.501 -1.459 1.00 88.75 115 LYS A N 1
ATOM 901 C CA . LYS A 1 115 ? 3.254 -12.744 -0.116 1.00 88.75 115 LYS A CA 1
ATOM 902 C C . LYS A 1 115 ? 3.762 -11.459 0.568 1.00 88.75 115 LYS A C 1
ATOM 904 O O . LYS A 1 115 ? 3.771 -11.365 1.792 1.00 88.75 115 LYS A O 1
ATOM 909 N N . HIS A 1 116 ? 4.173 -10.482 -0.237 1.00 90.38 116 HIS A N 1
ATOM 910 C CA . HIS A 1 116 ? 4.749 -9.208 0.204 1.00 90.38 116 HIS A CA 1
ATOM 911 C C . HIS A 1 116 ? 3.966 -7.991 -0.296 1.00 90.38 116 HIS A C 1
ATOM 913 O O . HIS A 1 116 ? 4.477 -6.875 -0.213 1.00 90.38 116 HIS A O 1
ATOM 919 N N . ILE A 1 117 ? 2.754 -8.200 -0.824 1.00 93.88 117 ILE A N 1
ATOM 920 C CA . ILE A 1 117 ? 1.894 -7.131 -1.337 1.00 93.88 117 ILE A CA 1
ATOM 921 C C . ILE A 1 117 ? 0.466 -7.397 -0.881 1.00 93.88 117 ILE A C 1
ATOM 923 O O . ILE A 1 117 ? -0.103 -8.456 -1.162 1.00 93.88 117 ILE A O 1
ATOM 927 N N . ILE A 1 118 ? -0.116 -6.419 -0.206 1.00 95.69 118 ILE A N 1
ATOM 928 C CA . ILE A 1 118 ? -1.530 -6.421 0.150 1.00 95.69 118 ILE A CA 1
ATOM 929 C C . ILE A 1 118 ? -2.155 -5.125 -0.333 1.00 95.69 118 ILE A C 1
ATOM 931 O O . ILE A 1 118 ? -1.467 -4.128 -0.543 1.00 95.69 118 ILE A O 1
ATOM 935 N N . GLU A 1 119 ? -3.467 -5.131 -0.475 1.00 95.44 119 GLU A N 1
ATOM 936 C CA . GLU A 1 119 ? -4.217 -3.894 -0.629 1.00 95.44 119 GLU A CA 1
ATOM 937 C C . GLU A 1 119 ? -5.229 -3.768 0.486 1.00 95.44 119 GLU A C 1
ATOM 939 O O . GLU A 1 119 ? -5.727 -4.770 1.007 1.00 95.44 119 GLU A O 1
ATOM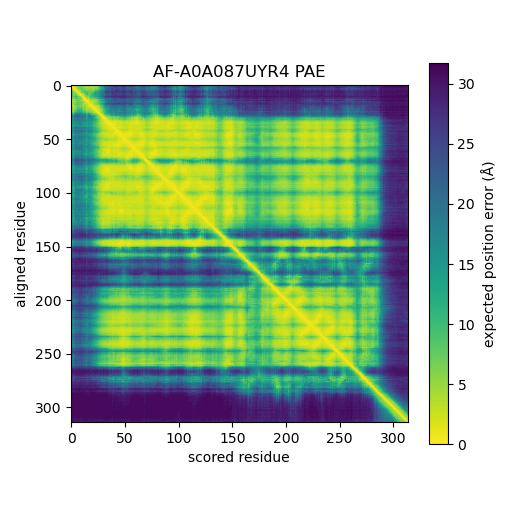 944 N N . ILE A 1 120 ? -5.530 -2.528 0.839 1.00 94.50 120 ILE A N 1
ATOM 945 C CA . ILE A 1 120 ? -6.564 -2.216 1.809 1.00 94.50 120 ILE A CA 1
ATOM 946 C C . ILE A 1 120 ? -7.564 -1.238 1.209 1.00 94.50 120 ILE A C 1
ATOM 948 O O . ILE A 1 120 ? -7.199 -0.335 0.458 1.00 94.50 120 ILE A O 1
ATOM 952 N N . GLN A 1 121 ? -8.823 -1.426 1.573 1.00 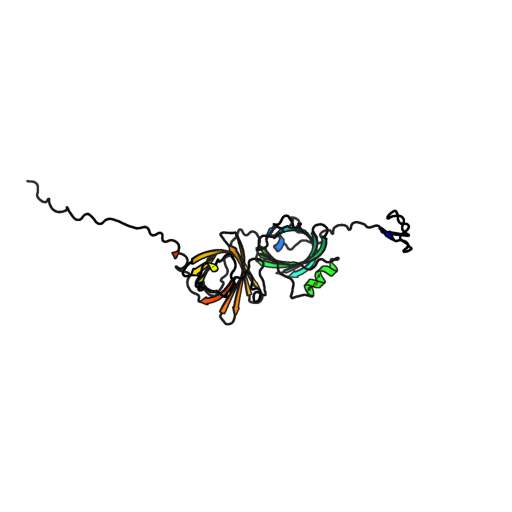91.69 121 GLN A N 1
ATOM 953 C CA . GLN A 1 121 ? -9.894 -0.457 1.399 1.00 91.69 121 GLN A CA 1
ATOM 954 C C . GLN A 1 121 ? -10.426 -0.108 2.786 1.00 91.69 121 GLN A C 1
ATOM 956 O O . GLN A 1 121 ? -10.647 -1.002 3.609 1.00 91.69 121 GLN A O 1
ATOM 961 N N . GLN A 1 122 ? -10.591 1.183 3.048 1.00 90.69 122 GLN A N 1
ATOM 962 C CA . GLN A 1 122 ? -11.111 1.710 4.306 1.00 90.69 122 GLN A CA 1
ATOM 963 C C . GLN A 1 122 ? -12.395 2.464 4.011 1.00 90.69 122 GLN A C 1
ATOM 965 O O . GLN A 1 122 ? -12.402 3.289 3.103 1.00 90.69 122 GLN A O 1
ATOM 970 N N . GLY A 1 123 ? -13.450 2.158 4.758 1.00 89.12 123 GLY A N 1
ATOM 971 C CA . GLY A 1 123 ? -14.722 2.864 4.711 1.00 89.12 123 GLY A CA 1
ATOM 972 C C . GLY A 1 123 ? -14.681 4.183 5.478 1.00 89.12 123 GLY A C 1
ATOM 973 O O . GLY A 1 123 ? -13.668 4.561 6.063 1.00 89.12 123 GLY A O 1
ATOM 974 N N . GLU A 1 124 ? -15.831 4.842 5.529 1.00 88.94 124 GLU A N 1
ATOM 975 C CA . GLU A 1 124 ? -16.018 6.054 6.322 1.00 88.94 124 GLU A CA 1
ATOM 976 C C . GLU A 1 124 ? -16.073 5.764 7.830 1.00 88.94 124 GLU A C 1
ATOM 978 O O . GLU A 1 124 ? -16.424 4.665 8.274 1.00 88.94 124 GLU A O 1
ATOM 983 N N . LEU A 1 125 ? -15.749 6.782 8.632 1.00 90.62 125 LEU A N 1
ATOM 984 C CA . LEU A 1 125 ? -15.828 6.713 10.089 1.00 90.62 125 LEU A CA 1
ATOM 985 C C . LEU A 1 125 ? -17.295 6.695 10.554 1.00 90.62 125 LEU A C 1
ATOM 987 O O . LEU A 1 125 ? -18.007 7.692 10.445 1.00 90.62 125 LEU A O 1
ATOM 991 N N . ALA A 1 126 ? -17.726 5.581 11.138 1.00 91.44 126 ALA A N 1
ATOM 992 C CA . ALA A 1 126 ? -19.067 5.380 11.677 1.00 91.44 126 ALA A CA 1
ATOM 993 C C . ALA A 1 126 ? -19.107 5.445 13.211 1.00 91.44 126 ALA A C 1
ATOM 995 O O . ALA A 1 126 ? -18.103 5.273 13.912 1.00 91.44 126 ALA A O 1
ATOM 996 N N . ARG A 1 127 ? -20.309 5.651 13.761 1.00 88.69 127 ARG A N 1
ATOM 997 C CA . ARG A 1 127 ? -20.531 5.737 15.217 1.00 88.69 127 ARG A CA 1
ATOM 998 C C . ARG A 1 127 ? -20.683 4.371 15.883 1.00 88.69 127 ARG A C 1
ATOM 1000 O O . ARG A 1 127 ? -20.481 4.260 17.091 1.00 88.69 127 ARG A O 1
ATOM 1007 N N . SER A 1 128 ? -21.032 3.342 15.112 1.00 90.12 128 SER A N 1
ATOM 1008 C CA . SER A 1 128 ? -21.239 1.974 15.592 1.00 90.12 128 SER A CA 1
ATOM 1009 C C . SER A 1 128 ? -20.615 0.943 14.651 1.00 90.12 128 SER A C 1
ATOM 1011 O O . SER A 1 128 ? -20.429 1.208 13.462 1.00 90.12 128 SER A O 1
ATOM 1013 N N . ALA A 1 129 ? -20.311 -0.243 15.181 1.00 90.19 129 ALA A N 1
ATOM 1014 C CA . ALA A 1 129 ? -19.769 -1.349 14.395 1.00 90.19 129 ALA A CA 1
ATOM 1015 C C . ALA A 1 129 ? -20.746 -1.793 13.293 1.00 90.19 129 ALA A C 1
ATOM 1017 O O . ALA A 1 129 ? -20.349 -1.959 12.142 1.00 90.19 129 ALA A O 1
ATOM 1018 N N . GLN A 1 130 ? -22.035 -1.870 13.630 1.00 87.25 130 GLN A N 1
ATOM 1019 C CA . GLN A 1 130 ? -23.115 -2.325 12.755 1.00 87.25 130 GLN A CA 1
ATOM 1020 C C . GLN A 1 130 ? -23.306 -1.420 11.531 1.00 87.25 130 GLN A C 1
ATOM 1022 O O . GLN A 1 130 ? -23.603 -1.904 10.443 1.00 87.25 130 GLN A O 1
ATOM 1027 N N . GLU A 1 131 ? -23.122 -0.111 11.695 1.00 87.00 131 GLU A N 1
ATOM 1028 C CA . GLU A 1 131 ? -23.235 0.870 10.611 1.00 87.00 131 GLU A CA 1
ATOM 1029 C C . GLU A 1 131 ? -21.982 0.898 9.721 1.00 87.00 131 GLU A C 1
ATOM 1031 O O . GLU A 1 131 ? -22.074 1.154 8.523 1.00 87.00 131 GLU A O 1
ATOM 1036 N N . SER A 1 132 ? -20.808 0.590 10.285 1.00 85.25 132 SER A N 1
ATOM 1037 C CA . SER A 1 132 ? -19.515 0.834 9.630 1.00 85.25 132 SER A CA 1
ATOM 1038 C C . SER A 1 132 ? -19.329 0.126 8.285 1.00 85.25 132 SER A C 1
ATOM 1040 O O . SER A 1 132 ? -18.681 0.677 7.398 1.00 85.25 132 SER A O 1
ATOM 1042 N N . CYS A 1 133 ? -19.894 -1.073 8.106 1.00 86.88 133 CYS A N 1
ATOM 1043 C CA . CYS A 1 133 ? -19.754 -1.842 6.866 1.00 86.88 133 CYS A CA 1
ATOM 1044 C C . CYS A 1 133 ? -20.926 -1.688 5.888 1.00 86.88 133 CYS A C 1
ATOM 1046 O O . CYS A 1 133 ? -20.850 -2.236 4.791 1.00 86.88 133 CYS A O 1
ATOM 1048 N N . TYR A 1 134 ? -21.983 -0.938 6.221 1.00 79.06 134 TYR A N 1
ATOM 1049 C CA . TYR A 1 134 ? -23.120 -0.757 5.306 1.00 79.06 134 TYR A CA 1
ATOM 1050 C C . TYR A 1 134 ? -22.714 -0.040 4.007 1.00 79.06 134 TYR A C 1
ATOM 1052 O O . TYR A 1 134 ? -23.177 -0.406 2.925 1.00 79.06 134 TYR A O 1
ATOM 1060 N N . SER A 1 135 ? -21.819 0.949 4.095 1.00 65.00 135 SER A N 1
ATOM 1061 C CA . SER A 1 135 ? -21.364 1.754 2.954 1.00 65.00 135 SER A CA 1
ATOM 1062 C C . SER A 1 135 ? -20.442 0.985 2.002 1.00 65.00 135 SER A C 1
ATOM 1064 O O . SER A 1 135 ? -20.650 1.044 0.794 1.00 65.00 135 SER A O 1
ATOM 1066 N N . ILE A 1 136 ? -19.502 0.184 2.522 1.00 61.81 136 ILE A N 1
ATOM 1067 C CA . ILE A 1 136 ? -18.556 -0.605 1.703 1.00 61.81 136 ILE A CA 1
ATOM 1068 C C . ILE A 1 136 ? -19.264 -1.622 0.797 1.00 61.81 136 ILE A C 1
ATOM 1070 O O . ILE A 1 136 ? -18.791 -1.905 -0.302 1.00 61.81 136 ILE A O 1
ATOM 1074 N N . PHE A 1 137 ? -20.385 -2.195 1.243 1.00 64.44 137 PHE A N 1
ATOM 1075 C CA . PHE A 1 137 ? -21.163 -3.132 0.425 1.00 64.44 137 PHE A CA 1
ATOM 1076 C C . PHE A 1 137 ? -22.159 -2.442 -0.511 1.00 64.44 137 PHE A C 1
ATOM 1078 O O . PHE A 1 137 ? -22.623 -3.074 -1.458 1.00 64.44 137 PHE A O 1
ATOM 1085 N N . SER A 1 138 ? -22.486 -1.175 -0.250 1.00 57.59 138 SER A N 1
ATOM 1086 C CA . SER A 1 138 ? -23.452 -0.413 -1.046 1.00 57.59 138 SER A CA 1
ATOM 1087 C C . SER A 1 138 ? -22.794 0.360 -2.189 1.00 57.59 138 SER A C 1
ATOM 1089 O O . SER A 1 138 ? -23.430 0.558 -3.220 1.00 57.59 138 SER A O 1
ATOM 1091 N N . ASP A 1 139 ? -21.529 0.768 -2.037 1.00 54.00 139 ASP A N 1
ATOM 1092 C CA . ASP A 1 139 ? -20.812 1.578 -3.025 1.00 54.00 139 ASP A CA 1
ATOM 1093 C C . ASP A 1 139 ? -19.629 0.804 -3.633 1.00 54.00 139 ASP A C 1
ATOM 1095 O O . ASP A 1 139 ? -18.462 0.965 -3.283 1.00 54.00 139 ASP A O 1
ATOM 1099 N N . THR A 1 140 ? -19.940 -0.107 -4.556 1.00 52.41 140 THR A N 1
ATOM 1100 C CA . THR A 1 140 ? -18.963 -0.999 -5.212 1.00 52.41 140 THR A CA 1
ATOM 1101 C C . THR A 1 140 ? -17.946 -0.291 -6.126 1.00 52.41 140 THR A C 1
ATOM 1103 O O . THR A 1 140 ? -17.074 -0.965 -6.678 1.00 52.41 140 THR A O 1
ATOM 1106 N N . GLY A 1 141 ? -18.048 1.031 -6.325 1.00 52.47 141 GLY A N 1
ATOM 1107 C CA . GLY A 1 141 ? -17.328 1.750 -7.386 1.00 52.47 141 GLY A CA 1
ATOM 1108 C C . GLY A 1 141 ? -16.264 2.767 -6.958 1.00 52.47 141 GLY A C 1
ATOM 1109 O O . GLY A 1 141 ? -15.351 3.011 -7.744 1.00 52.47 141 GLY A O 1
ATOM 1110 N N . ASN A 1 142 ? -16.341 3.343 -5.751 1.00 54.75 142 ASN A N 1
ATOM 1111 C CA . ASN A 1 142 ? -15.599 4.577 -5.424 1.00 54.75 142 ASN A CA 1
ATOM 1112 C C . ASN A 1 142 ? -14.538 4.465 -4.313 1.00 54.75 142 ASN A C 1
ATOM 1114 O O . ASN A 1 142 ? -13.835 5.441 -4.059 1.00 54.75 142 ASN A O 1
ATOM 1118 N N . GLN A 1 143 ? -14.375 3.314 -3.653 1.00 63.88 143 GLN A N 1
ATOM 1119 C CA . GLN A 1 143 ? -13.379 3.192 -2.580 1.00 63.88 143 GLN A CA 1
ATOM 1120 C C . GLN A 1 143 ? -11.966 2.989 -3.151 1.00 63.88 143 GLN A C 1
ATOM 1122 O O . GLN A 1 143 ? -11.671 1.955 -3.767 1.00 63.88 143 GLN A O 1
ATOM 1127 N N . GLU A 1 144 ? -11.072 3.950 -2.913 1.00 79.75 144 GLU A N 1
ATOM 1128 C CA . GLU A 1 144 ? -9.682 3.870 -3.362 1.00 79.75 144 GLU A CA 1
ATOM 1129 C C . GLU A 1 144 ? -8.926 2.730 -2.663 1.00 79.75 144 GLU A C 1
ATOM 1131 O O . GLU A 1 144 ? -8.972 2.553 -1.443 1.00 79.75 144 GLU A O 1
ATOM 1136 N N . PHE A 1 145 ? -8.215 1.932 -3.459 1.00 88.44 145 PHE A N 1
ATOM 1137 C CA . PHE A 1 145 ? -7.309 0.913 -2.944 1.00 88.44 145 PHE A CA 1
ATOM 1138 C C . PHE A 1 145 ? -6.002 1.571 -2.525 1.00 88.44 145 PHE A C 1
ATOM 1140 O O . PHE A 1 145 ? -5.380 2.270 -3.325 1.00 88.44 145 PHE A O 1
ATOM 1147 N N . VAL A 1 146 ? -5.522 1.258 -1.326 1.00 93.19 146 VAL A N 1
ATOM 1148 C CA . VAL A 1 146 ? -4.158 1.592 -0.909 1.00 93.19 146 VAL A CA 1
ATOM 1149 C C . VAL A 1 146 ? -3.300 0.340 -1.016 1.00 93.19 146 VAL A C 1
ATOM 1151 O O . VAL A 1 146 ? -3.558 -0.665 -0.350 1.00 93.19 146 VAL A O 1
ATOM 1154 N N . THR A 1 147 ? -2.276 0.395 -1.866 1.00 95.00 147 THR A N 1
ATOM 1155 C CA . THR A 1 147 ? -1.324 -0.705 -2.051 1.00 95.00 147 THR A CA 1
ATOM 1156 C C . THR A 1 147 ? -0.228 -0.623 -1.004 1.00 95.00 147 THR A C 1
ATOM 1158 O O . THR A 1 147 ? 0.468 0.387 -0.900 1.00 95.00 147 THR A O 1
ATOM 1161 N N . LEU A 1 148 ? -0.050 -1.705 -0.251 1.00 95.56 148 LEU A N 1
ATOM 1162 C CA . LEU A 1 148 ? 0.960 -1.803 0.787 1.00 95.56 148 LEU A CA 1
ATOM 1163 C C . LEU A 1 148 ? 1.972 -2.898 0.470 1.00 95.56 148 LEU A C 1
ATOM 1165 O O . LEU A 1 148 ? 1.622 -4.030 0.124 1.00 95.56 148 LEU A O 1
ATOM 1169 N N . VAL A 1 149 ? 3.245 -2.572 0.663 1.00 94.25 149 VAL A N 1
ATOM 1170 C CA . VAL A 1 149 ? 4.368 -3.480 0.446 1.00 94.25 149 VAL A CA 1
ATOM 1171 C C . VAL A 1 149 ? 5.091 -3.777 1.746 1.00 94.25 149 VAL A C 1
ATOM 1173 O O . VAL A 1 149 ? 5.324 -2.897 2.575 1.00 94.25 149 VAL A O 1
ATOM 1176 N N . ALA A 1 150 ? 5.476 -5.035 1.926 1.00 92.19 150 ALA A N 1
ATOM 1177 C CA . ALA A 1 150 ? 6.406 -5.402 2.981 1.00 92.19 150 ALA A CA 1
ATOM 1178 C C . ALA A 1 150 ? 7.834 -5.009 2.571 1.00 92.19 150 ALA A C 1
ATOM 1180 O O . ALA A 1 150 ? 8.171 -4.928 1.384 1.00 92.19 150 ALA A O 1
ATOM 1181 N N . ARG A 1 151 ? 8.716 -4.816 3.556 1.00 82.56 151 ARG A N 1
ATOM 1182 C CA . ARG A 1 151 ? 10.150 -4.659 3.290 1.00 82.56 151 ARG A CA 1
ATOM 1183 C C . ARG A 1 151 ? 10.695 -5.992 2.765 1.00 82.56 151 ARG A C 1
ATOM 1185 O O . ARG A 1 151 ? 10.921 -6.914 3.539 1.00 82.56 151 ARG A O 1
ATOM 1192 N N . SER A 1 152 ? 10.836 -6.111 1.446 1.00 66.88 152 SER A N 1
ATOM 1193 C CA . SER A 1 152 ? 11.268 -7.365 0.821 1.00 66.88 152 SER A CA 1
ATOM 1194 C C . SER A 1 152 ? 12.772 -7.594 0.994 1.00 66.88 152 SER A C 1
ATOM 1196 O O . SER A 1 152 ? 13.561 -6.686 0.737 1.00 66.88 152 SER A O 1
ATOM 1198 N N . VAL A 1 153 ? 13.153 -8.808 1.405 1.00 59.56 153 VAL A N 1
ATOM 1199 C CA . VAL A 1 153 ? 14.540 -9.322 1.390 1.00 59.56 153 VAL A CA 1
ATOM 1200 C C . VAL A 1 153 ? 14.715 -10.384 0.292 1.00 59.56 153 VAL A C 1
ATOM 1202 O O . VAL A 1 153 ? 15.828 -10.641 -0.149 1.00 59.56 153 VAL A O 1
ATOM 1205 N N . THR A 1 154 ? 13.621 -10.987 -0.183 1.00 56.19 154 THR A N 1
ATOM 1206 C CA . THR A 1 154 ? 13.637 -12.089 -1.153 1.00 56.19 154 THR A CA 1
ATOM 1207 C C . THR A 1 154 ? 13.011 -11.655 -2.466 1.00 56.19 154 THR A C 1
ATOM 1209 O O . THR A 1 154 ? 11.875 -11.174 -2.494 1.00 56.19 154 THR A O 1
ATOM 1212 N N . THR A 1 155 ? 13.748 -11.843 -3.553 1.00 58.91 155 THR A N 1
ATOM 1213 C CA . THR A 1 155 ? 13.311 -11.512 -4.904 1.00 58.91 155 THR A CA 1
ATOM 1214 C C . THR A 1 155 ? 12.290 -12.565 -5.353 1.00 58.91 155 THR A C 1
ATOM 1216 O O . THR A 1 155 ? 12.600 -13.741 -5.521 1.00 58.91 155 THR A O 1
ATOM 1219 N N . SER A 1 156 ? 11.017 -12.189 -5.485 1.00 62.34 156 SER A N 1
ATOM 1220 C CA . SER A 1 156 ? 10.127 -12.952 -6.363 1.00 62.34 156 SER A CA 1
ATOM 1221 C C . SER A 1 156 ? 10.515 -12.551 -7.775 1.00 62.34 156 SER A C 1
ATOM 1223 O O . SER A 1 156 ? 10.488 -11.354 -8.070 1.00 62.34 156 SER A O 1
ATOM 1225 N N . GLY A 1 157 ? 10.924 -13.507 -8.608 1.00 75.12 157 GLY A N 1
ATOM 1226 C CA . GLY A 1 157 ? 11.409 -13.179 -9.942 1.00 75.12 157 GLY A CA 1
ATOM 1227 C C . GLY A 1 157 ? 10.419 -12.316 -10.734 1.00 75.12 157 GLY A C 1
ATOM 1228 O O . GLY A 1 157 ? 9.204 -12.407 -10.535 1.00 75.12 157 GLY A O 1
ATOM 1229 N N . CYS A 1 158 ? 10.931 -11.445 -11.602 1.00 82.44 158 CYS A N 1
ATOM 1230 C CA . CYS A 1 158 ? 10.101 -10.560 -12.408 1.00 82.44 158 CYS A CA 1
ATOM 1231 C C . CYS A 1 158 ? 9.193 -11.380 -13.339 1.00 82.44 158 CYS A C 1
ATOM 1233 O O . CYS A 1 158 ? 9.696 -12.234 -14.088 1.00 82.44 158 CYS A O 1
ATOM 1235 N N . PRO A 1 159 ? 7.868 -11.126 -13.333 1.00 80.56 159 PRO A N 1
ATOM 1236 C CA . PRO A 1 159 ? 6.952 -11.830 -14.211 1.00 80.56 159 PRO A CA 1
ATOM 1237 C C . PRO A 1 159 ? 7.286 -11.517 -15.665 1.00 80.56 159 PRO A C 1
ATOM 1239 O O . PRO A 1 159 ? 7.843 -10.469 -16.003 1.00 80.56 159 PRO A O 1
ATOM 1242 N N . GLN A 1 160 ? 6.933 -12.447 -16.536 1.00 71.81 160 GLN A N 1
ATOM 1243 C CA . GLN A 1 160 ? 7.009 -12.220 -17.962 1.00 71.81 160 GLN A CA 1
ATOM 1244 C C . GLN A 1 160 ? 5.880 -11.258 -18.369 1.00 71.81 160 GLN A C 1
ATOM 1246 O O . GLN A 1 160 ? 4.708 -11.588 -18.247 1.00 71.81 160 GLN A O 1
ATOM 1251 N N . LEU A 1 161 ? 6.244 -10.048 -18.802 1.00 65.25 161 LEU A N 1
ATOM 1252 C CA . LEU A 1 161 ? 5.291 -8.969 -19.098 1.00 65.25 161 LEU A CA 1
ATOM 1253 C C . LEU A 1 161 ? 4.564 -9.151 -20.443 1.00 65.25 161 LEU A C 1
ATOM 1255 O O . LEU A 1 161 ? 3.445 -8.681 -20.616 1.00 65.25 161 LEU A O 1
ATOM 1259 N N . VAL A 1 162 ? 5.214 -9.817 -21.399 1.00 64.06 162 VAL A N 1
ATOM 1260 C CA . VAL A 1 162 ? 4.726 -10.151 -22.750 1.00 64.06 162 VAL A CA 1
ATOM 1261 C C . VAL A 1 162 ? 5.342 -11.507 -23.123 1.00 64.06 162 VAL A C 1
ATOM 1263 O O . VAL A 1 162 ? 6.342 -11.885 -22.520 1.00 64.06 162 VAL A O 1
ATOM 1266 N N . GLU A 1 163 ? 4.820 -12.241 -24.113 1.00 52.31 163 GLU A N 1
ATOM 1267 C CA . GLU A 1 163 ? 5.321 -13.549 -24.616 1.00 52.31 163 GLU A CA 1
ATOM 1268 C C . GLU A 1 163 ? 6.819 -13.600 -25.029 1.00 52.31 163 GLU A C 1
ATOM 1270 O O . GLU A 1 163 ? 7.322 -14.614 -25.501 1.00 52.31 163 GLU A O 1
ATOM 1275 N N . THR A 1 164 ? 7.579 -12.537 -24.780 1.00 45.88 164 THR A N 1
ATOM 1276 C CA . THR A 1 164 ? 8.955 -12.287 -25.210 1.00 45.88 164 THR A CA 1
ATOM 1277 C C . THR A 1 164 ? 9.696 -11.379 -24.217 1.00 45.88 164 THR A C 1
ATOM 1279 O O . THR A 1 164 ? 9.072 -10.635 -23.463 1.00 45.88 164 THR A O 1
ATOM 1282 N N . ASN A 1 165 ? 11.032 -11.387 -24.249 1.00 43.31 165 ASN A N 1
ATOM 1283 C CA . ASN A 1 165 ? 11.877 -10.677 -23.275 1.00 43.31 165 ASN A CA 1
ATOM 1284 C C . ASN A 1 165 ? 12.140 -9.185 -23.577 1.00 43.31 165 ASN A C 1
ATOM 1286 O O . ASN A 1 165 ? 12.733 -8.514 -22.735 1.00 43.31 165 ASN A O 1
ATOM 1290 N N . GLU A 1 166 ? 11.698 -8.656 -24.722 1.00 44.59 166 GLU A N 1
ATOM 1291 C CA . GLU A 1 166 ? 11.815 -7.229 -25.059 1.00 44.59 166 GLU A CA 1
ATOM 1292 C C . GLU A 1 166 ? 10.460 -6.526 -25.116 1.00 44.59 166 GLU A C 1
ATOM 1294 O O . GLU A 1 166 ? 9.463 -7.088 -25.574 1.00 44.59 166 GLU A O 1
ATOM 1299 N N . ILE A 1 167 ? 10.468 -5.248 -24.738 1.00 50.03 167 ILE A N 1
ATOM 1300 C CA . ILE A 1 167 ? 9.310 -4.357 -24.785 1.00 50.03 167 ILE A CA 1
ATOM 1301 C C . ILE A 1 167 ? 9.727 -3.052 -25.478 1.00 50.03 167 ILE A C 1
ATOM 1303 O O . ILE A 1 167 ? 10.459 -2.257 -24.887 1.00 50.03 167 ILE A O 1
ATOM 1307 N N . ARG A 1 168 ? 9.283 -2.812 -26.724 1.00 45.12 168 ARG A N 1
ATOM 1308 C CA . ARG A 1 168 ? 9.492 -1.521 -27.418 1.00 45.12 168 ARG A CA 1
ATOM 1309 C C . ARG A 1 168 ? 8.324 -0.577 -27.221 1.00 45.12 168 ARG A C 1
ATOM 1311 O O . ARG A 1 168 ? 7.205 -0.901 -27.593 1.00 45.12 168 ARG A O 1
ATOM 1318 N N . VAL A 1 169 ? 8.598 0.608 -26.706 1.00 50.47 169 VAL A N 1
ATOM 1319 C CA . VAL A 1 169 ? 7.605 1.449 -26.039 1.00 50.47 169 VAL A CA 1
ATOM 1320 C C . VAL A 1 169 ? 7.526 2.808 -26.745 1.00 50.47 169 VAL A C 1
ATOM 1322 O O . VAL A 1 169 ? 8.537 3.501 -26.855 1.00 50.47 169 VAL A O 1
ATOM 1325 N N . GLN A 1 170 ? 6.340 3.181 -27.250 1.00 48.03 170 GLN A N 1
ATOM 1326 C CA . GLN A 1 170 ? 6.081 4.499 -27.860 1.00 48.03 170 GLN A CA 1
ATOM 1327 C C . GLN A 1 170 ? 5.405 5.446 -26.864 1.00 48.03 170 GLN A C 1
ATOM 1329 O O . GLN A 1 170 ? 4.392 5.095 -26.259 1.00 48.03 170 GLN A O 1
ATOM 1334 N N . VAL A 1 171 ? 5.980 6.641 -26.695 1.00 47.34 171 VAL A N 1
ATOM 1335 C CA . VAL A 1 171 ? 5.550 7.638 -25.703 1.00 47.34 171 VAL A CA 1
ATOM 1336 C C . VAL A 1 171 ? 4.338 8.412 -26.192 1.00 47.34 171 VAL A C 1
ATOM 1338 O O . VAL A 1 171 ? 4.404 9.084 -27.220 1.00 47.34 171 VAL A O 1
ATOM 1341 N N . VAL A 1 172 ? 3.260 8.387 -25.408 1.00 40.84 172 VAL A N 1
ATOM 1342 C CA . VAL A 1 172 ? 2.161 9.350 -25.525 1.00 40.84 172 VAL A CA 1
ATOM 1343 C C . VAL A 1 172 ? 2.399 10.446 -24.479 1.00 40.84 172 VAL A C 1
ATOM 1345 O O . VAL A 1 172 ? 2.734 10.168 -23.332 1.00 40.84 172 VAL A O 1
ATOM 1348 N N . LYS A 1 173 ? 2.333 11.706 -24.915 1.00 40.78 173 LYS A N 1
ATOM 1349 C CA . LYS A 1 173 ? 2.679 12.936 -24.173 1.00 40.78 173 LYS A CA 1
ATOM 1350 C C . LYS A 1 173 ? 2.152 12.925 -22.717 1.00 40.78 173 LYS A C 1
ATOM 1352 O O . LYS A 1 173 ? 0.944 12.845 -22.531 1.00 40.78 173 LYS A O 1
ATOM 1357 N N . GLY A 1 174 ? 3.035 13.080 -21.715 1.00 46.03 174 GLY A N 1
ATOM 1358 C CA . GLY A 1 174 ? 2.639 13.302 -20.306 1.00 46.03 174 GLY A CA 1
ATOM 1359 C C . GLY A 1 174 ? 3.514 12.675 -19.203 1.00 46.03 174 GLY A C 1
ATOM 1360 O O . GLY A 1 174 ? 2.970 12.217 -18.206 1.00 46.03 174 GLY A O 1
ATOM 1361 N N . VAL A 1 175 ? 4.845 12.607 -19.345 1.00 46.59 175 VAL A N 1
ATOM 1362 C CA . VAL A 1 175 ? 5.691 11.793 -18.442 1.00 46.59 175 VAL A CA 1
ATOM 1363 C C . VAL A 1 175 ? 6.315 12.592 -17.278 1.00 46.59 175 VAL A C 1
ATOM 1365 O O . VAL A 1 175 ? 6.829 13.692 -17.460 1.00 46.59 175 VAL A O 1
ATOM 1368 N N . SER A 1 176 ? 6.267 11.970 -16.092 1.00 49.03 176 SER A N 1
ATOM 1369 C CA . SER A 1 176 ? 6.759 12.385 -14.766 1.00 49.03 176 SER A CA 1
ATOM 1370 C C . SER A 1 176 ? 8.287 12.592 -14.640 1.00 49.03 176 SER A C 1
ATOM 1372 O O . SER A 1 176 ? 9.094 12.041 -15.396 1.00 49.03 176 SER A O 1
ATOM 1374 N N . SER A 1 177 ? 8.665 13.338 -13.593 1.00 46.91 177 SER A N 1
ATOM 1375 C CA . SER A 1 177 ? 9.991 13.855 -13.196 1.00 46.91 177 SER A CA 1
ATOM 1376 C C . SER A 1 177 ? 11.154 12.852 -13.152 1.00 46.91 177 SER A C 1
ATOM 1378 O O . SER A 1 177 ? 12.320 13.250 -13.165 1.00 46.91 177 SER A O 1
ATOM 1380 N N . SER A 1 178 ? 10.872 11.547 -13.091 1.00 51.84 178 SER A N 1
ATOM 1381 C CA . SER A 1 178 ? 11.911 10.515 -12.966 1.00 51.84 178 SER A CA 1
ATOM 1382 C C . SER A 1 178 ? 12.558 10.129 -14.299 1.00 51.84 178 SER A C 1
ATOM 1384 O O . SER A 1 178 ? 13.710 9.694 -14.302 1.00 51.84 178 SER A O 1
ATOM 1386 N N . PHE A 1 179 ? 11.844 10.294 -15.417 1.00 56.66 179 PHE A N 1
ATOM 1387 C CA . PHE A 1 179 ? 12.291 9.873 -16.755 1.00 56.66 179 PHE A CA 1
ATOM 1388 C C . PHE A 1 179 ? 12.867 11.024 -17.597 1.00 56.66 179 PHE A C 1
ATOM 1390 O O . PHE A 1 179 ? 13.346 10.784 -18.701 1.00 56.66 179 PHE A O 1
ATOM 1397 N N . LYS A 1 180 ? 12.833 12.255 -17.065 1.00 63.84 180 LYS A N 1
ATOM 1398 C CA . LYS A 1 180 ? 13.347 13.504 -17.658 1.00 63.84 180 LYS A CA 1
ATOM 1399 C C . LYS A 1 180 ? 13.222 13.611 -19.193 1.00 63.84 180 LYS A C 1
ATOM 1401 O O . LYS A 1 180 ? 14.202 13.944 -19.870 1.00 63.84 180 LYS A O 1
ATOM 1406 N N . PRO A 1 181 ? 12.042 13.324 -19.779 1.00 57.06 181 PRO A N 1
ATOM 1407 C CA . PRO A 1 181 ? 11.834 13.363 -21.230 1.00 57.06 181 PRO A CA 1
ATOM 1408 C C . PRO A 1 181 ? 12.058 14.759 -21.828 1.00 57.06 181 PRO A C 1
ATOM 1410 O O . PRO A 1 181 ? 12.302 14.873 -23.027 1.00 57.06 181 PRO A O 1
ATOM 1413 N N . GLU A 1 182 ? 11.998 15.818 -21.016 1.00 60.44 182 GLU A N 1
ATOM 1414 C CA . GLU A 1 182 ? 12.296 17.197 -21.408 1.00 60.44 182 GLU A CA 1
ATOM 1415 C C . GLU A 1 182 ? 13.716 17.384 -21.964 1.00 60.44 182 GLU A C 1
ATOM 1417 O O . GLU A 1 182 ? 13.967 18.329 -22.711 1.00 60.44 182 GLU A O 1
ATOM 1422 N N . LEU A 1 183 ? 14.641 16.468 -21.657 1.00 66.62 183 LEU A N 1
ATOM 1423 C CA . LEU A 1 183 ? 15.994 16.469 -22.218 1.00 66.62 183 LEU A CA 1
ATOM 1424 C C . LEU A 1 183 ? 16.033 16.013 -23.687 1.00 66.62 183 LEU A C 1
ATOM 1426 O O . LEU A 1 183 ? 17.032 16.238 -24.378 1.00 66.62 183 LEU A O 1
ATOM 1430 N N . CYS A 1 184 ? 14.955 15.405 -24.186 1.00 66.62 184 CYS A N 1
ATOM 1431 C CA . CYS A 1 184 ? 14.815 14.975 -25.571 1.00 66.62 184 CYS A CA 1
ATOM 1432 C C . CYS A 1 184 ? 14.122 16.058 -26.402 1.00 66.62 184 CYS A C 1
ATOM 1434 O O . CYS A 1 184 ? 12.895 16.103 -26.502 1.00 66.62 184 CYS A O 1
ATOM 1436 N N . ARG A 1 185 ? 14.934 16.918 -27.030 1.00 62.06 185 ARG A N 1
ATOM 1437 C CA . ARG A 1 185 ? 14.479 18.076 -27.825 1.00 62.06 185 ARG A CA 1
ATOM 1438 C C . ARG A 1 185 ? 13.565 17.708 -28.995 1.00 62.06 185 ARG A C 1
ATOM 1440 O O . ARG A 1 185 ? 12.681 18.483 -29.336 1.00 62.06 185 ARG A O 1
ATOM 1447 N N . ASP A 1 186 ? 13.749 16.518 -29.558 1.00 63.06 186 ASP A N 1
ATOM 1448 C CA . ASP A 1 186 ? 13.058 16.094 -30.780 1.00 63.06 186 ASP A CA 1
ATOM 1449 C C . ASP A 1 186 ? 11.752 15.330 -30.502 1.00 63.06 186 ASP A C 1
ATOM 1451 O O . ASP A 1 186 ? 11.113 14.839 -31.429 1.00 63.06 186 ASP A O 1
ATOM 1455 N N . HIS A 1 187 ? 11.359 15.177 -29.227 1.00 61.78 187 HIS A N 1
ATOM 1456 C CA . HIS A 1 187 ? 10.196 14.401 -28.757 1.00 61.78 187 HIS A CA 1
ATOM 1457 C C . HIS A 1 187 ? 10.134 12.924 -29.213 1.00 61.78 187 HIS A C 1
ATOM 1459 O O . HIS A 1 187 ? 9.245 12.186 -28.786 1.00 61.78 187 HIS A O 1
ATOM 1465 N N . SER A 1 188 ? 11.091 12.448 -30.015 1.00 61.38 188 SER A N 1
ATOM 1466 C CA . SER A 1 188 ? 11.249 11.049 -30.401 1.00 61.38 188 SER A CA 1
ATOM 1467 C C . SER A 1 188 ? 12.082 10.309 -29.353 1.00 61.38 188 SER A C 1
ATOM 1469 O O . SER A 1 188 ? 13.306 10.195 -29.462 1.00 61.38 188 SER A O 1
ATOM 1471 N N . VAL A 1 189 ? 11.418 9.826 -28.307 1.00 63.34 189 VAL A N 1
ATOM 1472 C CA . VAL A 1 189 ? 12.047 9.022 -27.253 1.00 63.34 189 VAL A CA 1
ATOM 1473 C C . VAL A 1 189 ? 11.833 7.545 -27.558 1.00 63.34 189 VAL A C 1
ATOM 1475 O O . VAL A 1 189 ? 10.703 7.101 -27.760 1.00 63.34 189 VAL A O 1
ATOM 1478 N N . LYS A 1 190 ? 12.920 6.775 -27.590 1.00 67.50 190 LYS A N 1
ATOM 1479 C CA . LYS A 1 190 ? 12.886 5.315 -27.678 1.00 67.50 190 LYS A CA 1
ATOM 1480 C C . LYS A 1 190 ? 13.001 4.750 -26.276 1.00 67.50 190 LYS A C 1
ATOM 1482 O O . LYS A 1 190 ? 13.939 5.094 -25.561 1.00 67.50 190 LYS A O 1
ATOM 1487 N N . ILE A 1 191 ? 12.074 3.876 -25.902 1.00 68.62 191 ILE A N 1
ATOM 1488 C CA . ILE A 1 191 ? 12.165 3.129 -24.651 1.00 68.62 191 ILE A CA 1
ATOM 1489 C C . ILE A 1 191 ? 12.214 1.636 -24.969 1.00 68.62 191 ILE A C 1
ATOM 1491 O O . ILE A 1 191 ? 11.389 1.128 -25.735 1.00 68.62 191 ILE A O 1
ATOM 1495 N N . ALA A 1 192 ? 13.197 0.951 -24.394 1.00 69.69 192 ALA A N 1
ATOM 1496 C CA . ALA A 1 192 ? 13.355 -0.494 -24.471 1.00 69.69 192 ALA A CA 1
ATOM 1497 C C . ALA A 1 192 ? 13.359 -1.079 -23.056 1.00 69.69 192 ALA A C 1
ATOM 1499 O O . ALA A 1 192 ? 14.178 -0.687 -22.227 1.00 69.69 192 ALA A O 1
ATOM 1500 N N . GLY A 1 193 ? 12.428 -1.991 -22.780 1.00 74.62 193 GLY A N 1
ATOM 1501 C CA . GLY A 1 193 ? 12.370 -2.753 -21.535 1.00 74.62 193 GLY A CA 1
ATOM 1502 C C . GLY A 1 193 ? 13.064 -4.106 -21.679 1.00 74.62 193 GLY A C 1
ATOM 1503 O O . GLY A 1 193 ? 12.713 -4.863 -22.586 1.00 74.62 193 GLY A O 1
ATOM 1504 N N . CYS A 1 194 ? 13.996 -4.410 -20.778 1.00 75.00 194 CYS A N 1
ATOM 1505 C CA . CYS A 1 194 ? 14.654 -5.707 -20.644 1.00 75.00 194 CYS A CA 1
ATOM 1506 C C . CYS A 1 194 ? 14.355 -6.322 -19.281 1.00 75.00 194 CYS A C 1
ATOM 1508 O O . CYS A 1 194 ? 14.444 -5.663 -18.246 1.00 75.00 194 CYS A O 1
ATOM 1510 N N . ARG A 1 195 ? 14.011 -7.608 -19.282 1.00 80.88 195 ARG A N 1
ATOM 1511 C CA . ARG A 1 195 ? 13.732 -8.376 -18.069 1.00 80.88 195 ARG A CA 1
ATOM 1512 C C . ARG A 1 195 ? 14.896 -9.311 -17.757 1.00 80.88 195 ARG A C 1
ATOM 1514 O O . ARG A 1 195 ? 15.327 -10.067 -18.625 1.00 80.88 195 ARG A O 1
ATOM 1521 N N . SER A 1 196 ? 15.327 -9.320 -16.503 1.00 77.94 196 SER A N 1
ATOM 1522 C CA . SER A 1 196 ? 16.176 -10.366 -15.934 1.00 77.94 196 SER A CA 1
ATOM 1523 C C . SER A 1 196 ? 15.385 -11.198 -14.913 1.00 77.94 196 SER A C 1
ATOM 1525 O O . SER A 1 196 ? 14.161 -11.089 -14.812 1.00 77.94 196 SER A O 1
ATOM 1527 N N . HIS A 1 197 ? 16.058 -12.068 -14.158 1.00 77.88 197 HIS A N 1
ATOM 1528 C CA . HIS A 1 197 ? 15.381 -12.870 -13.144 1.00 77.88 197 HIS A CA 1
ATOM 1529 C C . HIS A 1 197 ? 14.731 -11.999 -12.058 1.00 77.88 197 HIS A C 1
ATOM 1531 O O . HIS A 1 197 ? 13.596 -12.270 -11.692 1.00 77.88 197 HIS A O 1
ATOM 1537 N N . ASP A 1 198 ? 15.400 -10.951 -11.571 1.00 80.19 198 ASP A N 1
ATOM 1538 C CA . ASP A 1 198 ? 14.948 -10.093 -10.461 1.00 80.19 198 ASP A CA 1
ATOM 1539 C C . ASP A 1 198 ? 14.827 -8.603 -10.831 1.00 80.19 198 ASP A C 1
ATOM 1541 O O . ASP A 1 198 ? 14.302 -7.812 -10.035 1.00 80.19 198 ASP A O 1
ATOM 1545 N N . SER A 1 199 ? 15.302 -8.209 -12.020 1.00 83.88 199 SER A N 1
ATOM 1546 C CA . SER A 1 199 ? 15.249 -6.832 -12.510 1.00 83.88 199 SER A CA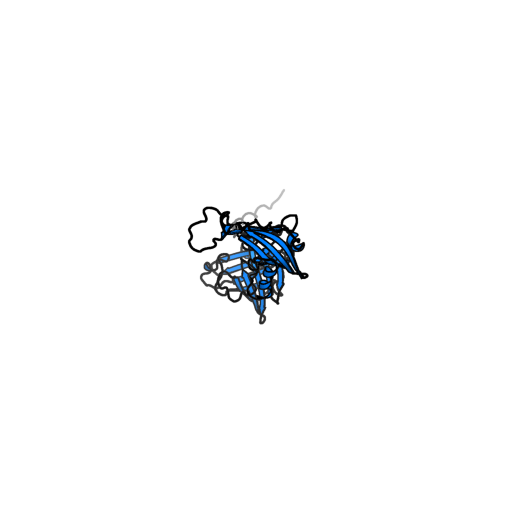 1
ATOM 1547 C C . SER A 1 199 ? 14.376 -6.637 -13.741 1.00 83.88 199 SER A C 1
ATOM 1549 O O . SER A 1 199 ? 14.211 -7.515 -14.590 1.00 83.88 199 SER A O 1
ATOM 1551 N N . LEU 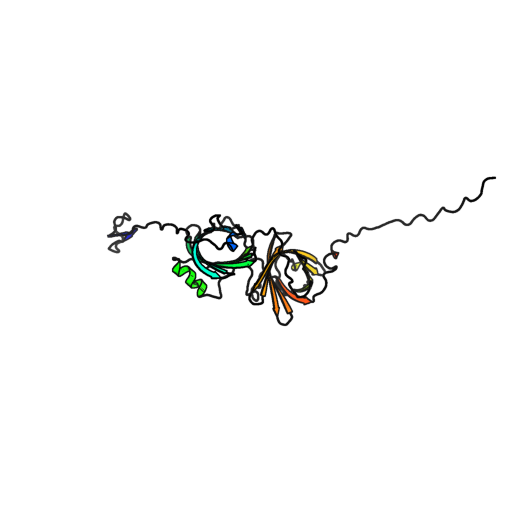A 1 200 ? 13.853 -5.421 -13.834 1.00 84.25 200 LEU A N 1
ATOM 1552 C CA . LEU A 1 200 ? 13.262 -4.860 -15.032 1.00 84.25 200 LEU A CA 1
ATOM 1553 C C . LEU A 1 200 ? 13.994 -3.554 -15.335 1.00 84.25 200 LEU A C 1
ATOM 1555 O O . LEU A 1 200 ? 13.972 -2.629 -14.524 1.00 84.25 200 LEU A O 1
ATOM 1559 N N . ASP A 1 201 ? 14.650 -3.488 -16.481 1.00 83.62 201 ASP A N 1
ATOM 1560 C CA . ASP A 1 201 ? 15.486 -2.365 -16.884 1.00 83.62 201 ASP A CA 1
ATOM 1561 C C . ASP A 1 201 ? 14.841 -1.648 -18.065 1.00 83.62 201 ASP A C 1
ATOM 1563 O O . ASP A 1 201 ? 14.542 -2.264 -19.084 1.00 83.62 201 ASP A O 1
ATOM 1567 N N . PHE A 1 202 ? 14.623 -0.342 -17.937 1.00 79.69 202 PHE A N 1
ATOM 1568 C CA . PHE A 1 202 ? 14.137 0.501 -19.023 1.00 79.69 202 PHE A CA 1
ATOM 1569 C C . PHE A 1 202 ? 15.263 1.403 -19.517 1.00 79.69 202 PHE A C 1
ATOM 1571 O O . PHE A 1 202 ? 15.681 2.325 -18.816 1.00 79.69 202 PHE A O 1
ATOM 1578 N N . LEU A 1 203 ? 15.734 1.148 -20.735 1.00 77.62 203 LEU A N 1
ATOM 1579 C CA . LEU A 1 203 ? 16.606 2.051 -21.474 1.00 77.62 203 LEU A CA 1
ATOM 1580 C C . LEU A 1 203 ? 15.747 3.119 -22.144 1.00 77.62 203 LEU A C 1
ATOM 1582 O O . LEU A 1 203 ? 14.867 2.790 -22.936 1.00 77.62 203 LEU A O 1
ATOM 1586 N N . ILE A 1 204 ? 16.032 4.382 -21.864 1.00 76.62 204 ILE A N 1
ATOM 1587 C CA . ILE A 1 204 ? 15.429 5.553 -22.497 1.00 76.62 204 ILE A CA 1
ATOM 1588 C C . ILE A 1 204 ? 16.511 6.198 -23.354 1.00 76.62 204 ILE A C 1
ATOM 1590 O O . ILE A 1 204 ? 17.583 6.509 -22.846 1.00 76.62 204 ILE A O 1
ATOM 1594 N N . SER A 1 205 ? 16.261 6.400 -24.644 1.00 75.38 205 SER A N 1
ATOM 1595 C CA . SER A 1 205 ? 17.254 6.962 -25.561 1.00 75.38 205 SER A CA 1
ATOM 1596 C C . SER A 1 205 ? 16.621 7.881 -26.605 1.00 75.38 205 SER A C 1
ATOM 1598 O O . SER A 1 205 ? 15.585 7.572 -27.197 1.00 75.38 205 SER A O 1
ATOM 1600 N N . CYS A 1 206 ? 17.263 9.018 -26.843 1.00 76.25 206 CYS A N 1
ATOM 1601 C CA . CYS A 1 206 ? 16.983 9.966 -27.916 1.00 76.25 206 CYS A CA 1
ATOM 1602 C C . CYS A 1 206 ? 18.302 10.600 -28.396 1.00 76.25 206 CYS A C 1
ATOM 1604 O O . CYS A 1 206 ? 19.368 10.304 -27.860 1.00 76.25 206 CYS A O 1
ATOM 1606 N N . ALA A 1 207 ? 18.250 11.481 -29.401 1.00 74.62 207 ALA A N 1
ATOM 1607 C CA . ALA A 1 207 ? 19.454 12.048 -30.022 1.00 74.62 207 ALA A CA 1
ATOM 1608 C C . ALA A 1 207 ? 20.388 12.779 -29.034 1.00 74.62 207 ALA A C 1
ATOM 1610 O O . ALA A 1 207 ? 21.603 12.751 -29.199 1.00 74.62 207 ALA A O 1
ATOM 1611 N N . SER A 1 208 ? 19.830 13.419 -28.004 1.00 77.25 208 SER A N 1
ATOM 1612 C CA . SER A 1 208 ? 20.563 14.249 -27.040 1.00 77.25 208 SER A CA 1
ATOM 1613 C C . SER A 1 208 ? 20.772 13.607 -25.668 1.00 77.25 208 SER A C 1
ATOM 1615 O O . SER A 1 208 ? 21.476 14.181 -24.838 1.00 77.25 208 SER A O 1
ATOM 1617 N N . TYR A 1 209 ? 20.138 12.467 -25.385 1.00 79.69 209 TYR A N 1
ATOM 1618 C CA . TYR A 1 209 ? 20.067 11.921 -24.031 1.00 79.69 209 TYR A CA 1
ATOM 1619 C C . TYR A 1 209 ? 19.861 10.407 -24.039 1.00 79.69 209 TYR A C 1
ATOM 1621 O O . TYR A 1 209 ? 19.115 9.870 -24.856 1.00 79.69 209 TYR A O 1
ATOM 1629 N N . THR A 1 210 ? 20.522 9.707 -23.120 1.00 81.69 210 THR A N 1
ATOM 1630 C CA . THR A 1 210 ? 20.298 8.282 -22.863 1.00 81.69 210 THR A CA 1
ATOM 1631 C C . THR A 1 210 ? 20.384 8.023 -21.363 1.00 81.69 210 THR A C 1
ATOM 1633 O O . THR A 1 210 ? 21.264 8.563 -20.696 1.00 81.69 210 THR A O 1
ATOM 1636 N N . ASP A 1 211 ? 19.465 7.216 -20.838 1.00 82.06 211 ASP A N 1
ATOM 1637 C CA . ASP A 1 211 ? 19.379 6.858 -19.422 1.00 82.06 211 ASP A CA 1
ATOM 1638 C C . ASP A 1 211 ? 18.856 5.433 -19.249 1.00 82.06 211 ASP A C 1
ATOM 1640 O O . ASP A 1 211 ? 18.094 4.933 -20.077 1.00 82.06 211 ASP A O 1
ATOM 1644 N N . VAL A 1 212 ? 19.249 4.782 -18.158 1.00 83.50 212 VAL A N 1
ATOM 1645 C CA . VAL A 1 212 ? 18.795 3.434 -17.810 1.00 83.50 212 VAL A CA 1
ATOM 1646 C C . VAL A 1 212 ? 18.174 3.469 -16.424 1.00 83.50 212 VAL A C 1
ATOM 1648 O O . VAL A 1 212 ? 18.820 3.820 -15.434 1.00 83.50 212 VAL A O 1
ATOM 1651 N N . LYS A 1 213 ? 16.903 3.074 -16.340 1.00 83.81 213 LYS A N 1
ATOM 1652 C CA . LYS A 1 213 ? 16.193 2.906 -15.073 1.00 83.81 213 LYS A CA 1
ATOM 1653 C C . LYS A 1 213 ? 16.067 1.432 -14.734 1.00 83.81 213 LYS A C 1
ATOM 1655 O O . LYS A 1 213 ? 15.310 0.714 -15.379 1.00 83.81 213 LYS A O 1
ATOM 1660 N N . SER A 1 214 ? 16.766 1.018 -13.684 1.00 86.44 214 SER A N 1
ATOM 1661 C CA . SER A 1 214 ? 16.717 -0.350 -13.177 1.00 86.44 214 SER A CA 1
ATOM 1662 C C . SER A 1 214 ? 15.760 -0.493 -12.008 1.00 86.44 214 SER A C 1
ATOM 1664 O O . SER A 1 214 ? 15.914 0.162 -10.971 1.00 86.44 214 SER A O 1
ATOM 1666 N N . PHE A 1 215 ? 14.802 -1.398 -12.149 1.00 87.25 215 PHE A N 1
ATOM 1667 C CA . PHE A 1 215 ? 13.787 -1.703 -11.155 1.00 87.25 215 PHE A CA 1
ATOM 1668 C C . PHE A 1 215 ? 13.981 -3.112 -10.610 1.00 87.25 215 PHE A C 1
ATOM 1670 O O . PHE A 1 215 ? 14.319 -4.033 -11.342 1.00 87.25 215 PHE A O 1
ATOM 1677 N N . HIS A 1 216 ? 13.744 -3.284 -9.318 1.00 89.12 216 HIS A N 1
ATOM 1678 C CA . HIS A 1 216 ? 13.707 -4.574 -8.649 1.00 89.12 216 HIS A CA 1
ATOM 1679 C C . HIS A 1 216 ? 12.252 -5.003 -8.423 1.00 89.12 216 HIS A C 1
ATOM 1681 O O . HIS A 1 216 ? 11.468 -4.235 -7.853 1.00 89.12 216 HIS A O 1
ATOM 1687 N N . CYS A 1 217 ? 11.881 -6.219 -8.822 1.00 88.94 217 CYS A N 1
ATOM 1688 C CA . CYS A 1 217 ? 10.506 -6.709 -8.689 1.00 88.94 217 CYS A CA 1
ATOM 1689 C C . CYS A 1 217 ? 10.178 -7.153 -7.253 1.00 88.94 217 CYS A C 1
ATOM 1691 O O . CYS A 1 217 ? 10.903 -7.925 -6.631 1.00 88.94 217 CYS A O 1
ATOM 1693 N N . HIS A 1 218 ? 9.061 -6.662 -6.709 1.00 88.44 218 HIS A N 1
ATOM 1694 C CA . HIS A 1 218 ? 8.571 -7.020 -5.369 1.00 88.44 218 HIS A CA 1
ATOM 1695 C C . HIS A 1 218 ? 7.499 -8.115 -5.388 1.00 88.44 218 HIS A C 1
ATOM 1697 O O . HIS A 1 218 ? 7.321 -8.828 -4.397 1.00 88.44 218 HIS A O 1
ATOM 1703 N N . GLY A 1 219 ? 6.757 -8.217 -6.486 1.00 90.06 219 GLY A N 1
ATOM 1704 C CA . GLY A 1 219 ? 5.700 -9.201 -6.663 1.00 90.06 219 GLY A CA 1
ATOM 1705 C C . GLY A 1 219 ? 4.682 -8.746 -7.696 1.00 90.06 219 GLY A C 1
ATOM 1706 O O . GLY A 1 219 ? 4.644 -7.575 -8.079 1.00 90.06 219 GLY A O 1
ATOM 1707 N N . SER A 1 220 ? 3.859 -9.689 -8.136 1.00 90.81 220 SER A N 1
ATOM 1708 C CA . SER A 1 220 ? 2.815 -9.437 -9.123 1.00 90.81 220 SER A CA 1
ATOM 1709 C C . SER A 1 220 ? 1.552 -10.229 -8.825 1.00 90.81 220 SER A C 1
ATOM 1711 O O . SER A 1 220 ? 1.592 -11.199 -8.064 1.00 90.81 220 SER A O 1
ATOM 1713 N N . TRP A 1 221 ? 0.442 -9.779 -9.400 1.00 92.44 221 TRP A N 1
ATOM 1714 C CA . TRP A 1 221 ? -0.827 -10.495 -9.407 1.00 92.44 221 TRP A CA 1
ATOM 1715 C C . TRP A 1 221 ? -1.629 -10.134 -10.655 1.00 92.44 221 TRP A C 1
ATOM 1717 O O . TRP A 1 221 ? -1.369 -9.121 -11.307 1.00 92.44 221 TRP A O 1
ATOM 1727 N N . GLU A 1 222 ? -2.636 -10.948 -10.941 1.00 91.19 222 GLU A N 1
ATOM 1728 C CA . GLU A 1 222 ? -3.598 -10.718 -12.010 1.00 91.19 222 GLU A CA 1
ATOM 1729 C C . GLU A 1 222 ? -4.986 -10.464 -11.409 1.00 91.19 222 GLU A C 1
ATOM 1731 O O . GLU A 1 222 ? -5.391 -11.114 -10.441 1.00 91.19 222 GLU A O 1
ATOM 1736 N N . GLU A 1 223 ? -5.711 -9.493 -11.955 1.00 89.00 223 GLU A N 1
ATOM 1737 C CA . GLU A 1 223 ? -7.094 -9.194 -11.592 1.00 89.00 223 GLU A CA 1
ATOM 1738 C C . GLU A 1 223 ? -7.842 -8.691 -12.831 1.00 89.00 223 GLU A C 1
ATOM 1740 O O . GLU A 1 223 ? -7.411 -7.740 -13.481 1.00 89.00 223 GLU A O 1
ATOM 1745 N N . ASN A 1 224 ? -8.978 -9.317 -13.156 1.00 86.69 224 ASN A N 1
ATOM 1746 C CA . ASN A 1 224 ? -9.863 -8.911 -14.257 1.00 86.69 224 ASN A CA 1
ATOM 1747 C C . ASN A 1 224 ? -9.148 -8.742 -15.618 1.00 86.69 224 ASN A C 1
ATOM 1749 O O . ASN A 1 224 ? -9.414 -7.788 -16.348 1.00 86.69 224 ASN A O 1
ATOM 1753 N N . GLY A 1 225 ? -8.211 -9.640 -15.949 1.00 84.06 225 GLY A N 1
ATOM 1754 C CA . GLY A 1 225 ? -7.446 -9.602 -17.204 1.00 84.06 225 GLY A CA 1
ATOM 1755 C C . GLY A 1 225 ? -6.385 -8.495 -17.275 1.00 84.06 225 GLY A C 1
ATOM 1756 O O . GLY A 1 225 ? -5.808 -8.257 -18.338 1.00 84.06 225 GLY A O 1
ATOM 1757 N N . ARG A 1 226 ? -6.119 -7.806 -16.159 1.00 86.88 226 ARG A N 1
ATOM 1758 C CA . ARG A 1 226 ? -5.002 -6.870 -15.999 1.00 86.88 226 ARG A CA 1
ATOM 1759 C C . ARG A 1 226 ? -3.970 -7.473 -15.061 1.00 86.88 226 ARG A C 1
ATOM 1761 O O . ARG A 1 226 ? -4.310 -8.067 -14.039 1.00 86.88 226 ARG A O 1
ATOM 1768 N N . ASN A 1 227 ? -2.705 -7.264 -15.386 1.00 88.94 227 ASN A N 1
ATOM 1769 C CA . ASN A 1 227 ? -1.596 -7.679 -14.550 1.00 88.94 227 ASN A CA 1
ATOM 1770 C C . ASN A 1 227 ? -0.991 -6.474 -13.841 1.00 88.94 227 ASN A C 1
ATOM 1772 O O . ASN A 1 227 ? -0.797 -5.413 -14.435 1.00 88.94 227 ASN A O 1
ATOM 1776 N N . TYR A 1 228 ? -0.655 -6.666 -12.575 1.00 91.12 228 TYR A N 1
ATOM 1777 C CA . TYR A 1 228 ? -0.085 -5.653 -11.704 1.00 91.12 228 TYR A CA 1
ATOM 1778 C C . TYR A 1 228 ? 1.284 -6.125 -11.241 1.00 91.12 228 TYR A C 1
ATOM 1780 O O . TYR A 1 228 ? 1.437 -7.250 -10.767 1.00 91.12 228 TYR A O 1
ATOM 1788 N N . LEU A 1 229 ? 2.285 -5.266 -11.368 1.00 90.62 229 LEU A N 1
ATOM 1789 C CA . LEU A 1 229 ? 3.659 -5.529 -10.975 1.00 90.62 229 LEU A CA 1
ATOM 1790 C C . LEU A 1 229 ? 4.149 -4.386 -10.095 1.00 90.62 229 LEU A C 1
ATOM 1792 O O . LEU A 1 229 ? 4.313 -3.259 -10.556 1.00 90.62 229 LEU A O 1
ATOM 1796 N N . VAL A 1 230 ? 4.446 -4.689 -8.836 1.00 91.94 230 VAL A N 1
ATOM 1797 C CA . VAL A 1 230 ? 5.067 -3.716 -7.940 1.00 91.94 230 VAL A CA 1
ATOM 1798 C C 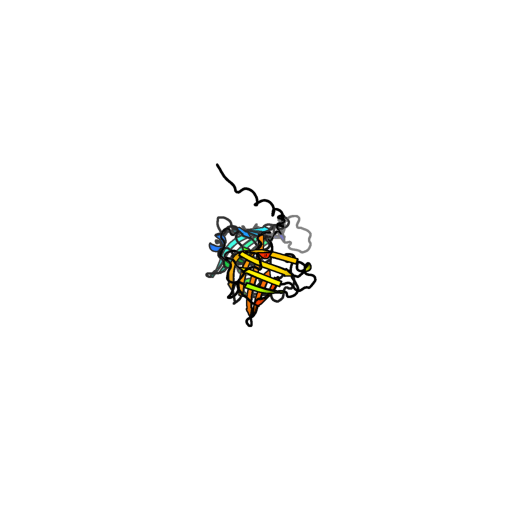. VAL A 1 230 ? 6.577 -3.864 -8.009 1.00 91.94 230 VAL A C 1
ATOM 1800 O O . VAL A 1 230 ? 7.128 -4.960 -7.884 1.00 91.94 230 VAL A O 1
ATOM 1803 N N . THR A 1 231 ? 7.256 -2.741 -8.190 1.00 89.25 231 THR A N 1
ATOM 1804 C CA . THR A 1 231 ? 8.706 -2.658 -8.330 1.00 89.25 231 THR A CA 1
ATOM 1805 C C . THR A 1 231 ? 9.288 -1.579 -7.430 1.00 89.25 231 THR A C 1
ATOM 1807 O O . THR A 1 231 ? 8.560 -0.746 -6.898 1.00 89.25 231 THR A O 1
ATOM 1810 N N . GLY A 1 232 ? 10.603 -1.603 -7.229 1.00 89.25 232 GLY A N 1
ATOM 1811 C CA . GLY A 1 232 ? 11.350 -0.539 -6.571 1.00 89.25 232 GLY A CA 1
ATOM 1812 C C . GLY A 1 232 ? 12.526 -0.098 -7.427 1.00 89.25 232 GLY A C 1
ATOM 1813 O O . GLY A 1 232 ? 13.303 -0.942 -7.866 1.00 89.25 232 GLY A O 1
ATOM 1814 N N . LEU A 1 233 ? 12.680 1.203 -7.651 1.00 86.88 233 LEU A N 1
ATOM 1815 C CA . LEU A 1 233 ? 13.809 1.753 -8.396 1.00 86.88 233 LEU A CA 1
ATOM 1816 C C . LEU A 1 233 ? 15.109 1.528 -7.606 1.00 86.88 233 LEU A C 1
ATOM 1818 O O . LEU A 1 233 ? 15.181 1.900 -6.436 1.00 86.88 233 LEU A O 1
ATOM 1822 N N . ARG A 1 234 ? 16.141 0.937 -8.222 1.00 85.69 234 ARG A N 1
ATOM 1823 C CA . ARG A 1 234 ? 17.375 0.531 -7.516 1.00 85.69 234 ARG A CA 1
ATOM 1824 C C . ARG A 1 234 ? 18.122 1.705 -6.870 1.00 85.69 234 ARG A C 1
ATOM 1826 O O . ARG A 1 234 ? 18.666 1.541 -5.786 1.00 85.69 234 ARG A O 1
ATOM 1833 N N . ASN A 1 235 ? 18.106 2.882 -7.495 1.00 80.06 235 ASN A N 1
ATOM 1834 C CA . ASN A 1 235 ? 18.897 4.031 -7.037 1.00 80.06 235 ASN A CA 1
ATOM 1835 C C . ASN A 1 235 ? 18.240 4.802 -5.884 1.00 80.06 235 ASN A C 1
ATOM 1837 O O . ASN A 1 235 ? 18.934 5.281 -4.996 1.00 80.06 235 ASN A O 1
ATOM 1841 N N . THR A 1 236 ? 16.912 4.948 -5.904 1.00 81.88 236 THR A N 1
ATOM 1842 C CA . THR A 1 236 ? 16.178 5.759 -4.913 1.00 81.88 236 THR A CA 1
ATOM 1843 C C . THR A 1 236 ? 15.384 4.918 -3.921 1.00 81.88 236 THR A C 1
ATOM 1845 O O . THR A 1 236 ? 15.016 5.399 -2.857 1.00 81.88 236 THR A O 1
ATOM 1848 N N . GLY A 1 237 ? 15.091 3.662 -4.258 1.00 81.00 237 GLY A N 1
ATOM 1849 C CA . GLY A 1 237 ? 14.192 2.800 -3.499 1.00 81.00 237 GLY A CA 1
ATOM 1850 C C . GLY A 1 237 ? 12.704 3.059 -3.752 1.00 81.00 237 GLY A C 1
ATOM 1851 O O . GLY A 1 237 ? 11.900 2.222 -3.325 1.00 81.00 237 GLY A O 1
ATOM 1852 N N . ASN A 1 238 ? 12.349 4.138 -4.466 1.00 84.19 238 ASN A N 1
ATOM 1853 C CA . ASN A 1 238 ? 10.971 4.540 -4.778 1.00 84.19 238 ASN A CA 1
ATOM 1854 C C . ASN A 1 238 ? 10.197 3.384 -5.407 1.00 84.19 238 ASN A C 1
ATOM 1856 O O . ASN A 1 238 ? 10.711 2.719 -6.312 1.00 84.19 238 ASN A O 1
ATOM 1860 N N . LYS A 1 239 ? 8.972 3.139 -4.937 1.00 88.00 239 LYS A N 1
ATOM 1861 C CA . LYS A 1 239 ? 8.161 2.023 -5.424 1.00 88.00 239 LYS A CA 1
ATOM 1862 C C . LYS A 1 239 ? 7.240 2.454 -6.547 1.00 88.00 239 LYS A C 1
ATOM 1864 O O . LYS A 1 239 ? 6.692 3.540 -6.511 1.00 88.00 239 LYS A O 1
ATOM 1869 N N . TYR A 1 240 ? 7.055 1.596 -7.535 1.00 87.44 240 TYR A N 1
ATOM 1870 C CA . TYR A 1 240 ? 6.161 1.857 -8.657 1.00 87.44 240 TYR A CA 1
ATOM 1871 C C . TYR A 1 240 ? 5.259 0.660 -8.870 1.00 87.44 240 TYR A C 1
ATOM 1873 O O . TYR A 1 240 ? 5.719 -0.483 -8.808 1.00 87.44 240 TYR A O 1
ATOM 1881 N N . CYS A 1 241 ? 3.990 0.924 -9.148 1.00 89.62 241 CYS A N 1
ATOM 1882 C CA . CYS A 1 241 ? 3.073 -0.074 -9.654 1.00 89.62 241 CYS A CA 1
ATOM 1883 C C . CYS A 1 241 ? 2.962 0.054 -11.167 1.00 89.62 241 CYS A C 1
ATOM 1885 O O . CYS A 1 241 ? 2.520 1.079 -11.682 1.00 89.62 241 CYS A O 1
ATOM 1887 N N . PHE A 1 242 ? 3.357 -0.998 -11.870 1.00 86.81 242 PHE A N 1
ATOM 1888 C CA . PHE A 1 242 ? 3.143 -1.150 -13.295 1.00 86.81 242 PHE A CA 1
ATOM 1889 C C . PHE A 1 242 ? 1.895 -1.993 -13.540 1.00 86.81 242 PHE A C 1
ATOM 1891 O O . PHE A 1 242 ? 1.796 -3.115 -13.051 1.00 86.81 242 PHE A O 1
ATOM 1898 N N . VAL A 1 243 ? 0.954 -1.465 -14.311 1.00 85.88 243 VAL A N 1
ATOM 1899 C CA . VAL A 1 243 ? -0.256 -2.149 -14.763 1.00 85.88 243 VAL A CA 1
ATOM 1900 C C . VAL A 1 243 ? -0.108 -2.432 -16.246 1.00 85.88 243 VAL A C 1
ATOM 1902 O O . VAL A 1 243 ? 0.132 -1.509 -17.021 1.00 85.88 243 VAL A O 1
ATOM 1905 N N . TYR A 1 244 ? -0.255 -3.687 -16.651 1.00 82.06 244 TYR A N 1
ATOM 1906 C CA . TYR A 1 244 ? -0.158 -4.080 -18.051 1.00 82.06 244 TYR A CA 1
ATOM 1907 C C . TYR A 1 244 ? -1.287 -5.009 -18.472 1.00 82.06 244 TYR A C 1
ATOM 1909 O O . TYR A 1 244 ? -1.786 -5.824 -17.694 1.00 82.06 244 TYR A O 1
ATOM 1917 N N . TRP A 1 245 ? -1.723 -4.844 -19.716 1.00 82.62 245 TRP A N 1
ATOM 1918 C CA . TRP A 1 245 ? -2.799 -5.624 -20.318 1.00 82.62 245 TRP A CA 1
ATOM 1919 C C . TRP A 1 245 ? -2.623 -5.681 -21.833 1.00 82.62 245 TRP A C 1
ATOM 1921 O O . TRP A 1 245 ? -1.906 -4.868 -22.414 1.00 82.62 245 TRP A O 1
ATOM 1931 N N . SER A 1 246 ? -3.290 -6.633 -22.479 1.00 75.38 246 SER A N 1
ATOM 1932 C CA . SER A 1 246 ? -3.321 -6.742 -23.938 1.00 75.38 246 SER A CA 1
ATOM 1933 C C . SER A 1 246 ? -4.717 -6.406 -24.450 1.00 75.38 246 SER A C 1
ATOM 1935 O O . SER A 1 246 ? -5.708 -6.922 -23.930 1.00 75.38 246 SER A O 1
ATOM 1937 N N . LYS A 1 247 ? -4.804 -5.527 -25.449 1.00 70.94 247 LYS A N 1
ATOM 1938 C CA . LYS A 1 247 ? -6.045 -5.170 -26.145 1.00 70.94 247 LYS A CA 1
ATOM 1939 C C . LYS A 1 247 ? -5.758 -5.073 -27.641 1.00 70.94 247 LYS A C 1
ATOM 1941 O O . LYS A 1 247 ? -4.782 -4.450 -28.039 1.00 70.94 247 LYS A O 1
ATOM 1946 N N . ASP A 1 248 ? -6.573 -5.718 -28.473 1.00 71.69 248 ASP A N 1
ATOM 1947 C CA . ASP A 1 248 ? -6.441 -5.673 -29.939 1.00 71.69 248 ASP A CA 1
ATOM 1948 C C . ASP A 1 248 ? -5.025 -6.032 -30.444 1.00 71.69 248 ASP A C 1
ATOM 1950 O O . ASP A 1 248 ? -4.475 -5.381 -31.328 1.00 71.69 248 ASP A O 1
ATOM 1954 N N . LYS A 1 249 ? -4.405 -7.065 -29.843 1.00 66.56 249 LYS A N 1
ATOM 1955 C CA . LYS A 1 249 ? -3.008 -7.502 -30.087 1.00 66.56 249 LYS A CA 1
ATOM 1956 C C . LYS A 1 249 ? -1.935 -6.452 -29.760 1.00 66.56 249 LYS A C 1
ATOM 1958 O O . LYS A 1 249 ? -0.767 -6.649 -30.083 1.00 66.56 249 LYS A O 1
ATOM 1963 N N . THR A 1 250 ? -2.316 -5.370 -29.093 1.00 62.50 250 THR A N 1
ATOM 1964 C CA . THR A 1 250 ? -1.420 -4.323 -28.610 1.00 62.50 250 THR A CA 1
ATOM 1965 C C . THR A 1 250 ? -1.289 -4.472 -27.101 1.00 62.50 250 THR A C 1
ATOM 1967 O O . THR A 1 250 ? -2.288 -4.495 -26.382 1.00 62.50 250 THR A O 1
ATOM 1970 N N . ALA A 1 251 ? -0.062 -4.598 -26.598 1.00 69.19 251 ALA A N 1
ATOM 1971 C CA . ALA A 1 251 ? 0.159 -4.599 -25.160 1.00 69.19 251 ALA A CA 1
ATOM 1972 C C . ALA A 1 251 ? 0.341 -3.160 -24.657 1.00 69.19 251 ALA A C 1
ATOM 1974 O O . ALA A 1 251 ? 1.028 -2.344 -25.275 1.00 69.19 251 ALA A O 1
ATOM 1975 N N . HIS A 1 252 ? -0.305 -2.851 -23.542 1.00 71.75 252 HIS A N 1
ATOM 1976 C CA . HIS A 1 252 ? -0.290 -1.551 -22.888 1.00 71.75 252 HIS A CA 1
ATOM 1977 C C . HIS A 1 252 ? 0.382 -1.680 -21.527 1.00 71.75 252 HIS A C 1
ATOM 1979 O O . HIS A 1 252 ? 0.213 -2.690 -20.843 1.00 71.75 252 HIS A O 1
ATOM 1985 N N . LEU A 1 253 ? 1.120 -0.645 -21.135 1.00 76.00 253 LEU A N 1
ATOM 1986 C CA . LEU A 1 253 ? 1.778 -0.544 -19.837 1.00 76.00 253 LEU A CA 1
ATOM 1987 C C . LEU A 1 253 ? 1.543 0.857 -19.264 1.00 76.00 253 LEU A C 1
ATOM 1989 O O . LEU A 1 253 ? 1.791 1.853 -19.947 1.00 76.00 253 LEU A O 1
ATOM 1993 N N . ALA A 1 254 ? 1.099 0.918 -18.012 1.00 76.06 254 ALA A N 1
ATOM 1994 C CA . ALA A 1 254 ? 0.927 2.131 -17.224 1.00 76.06 254 ALA A CA 1
ATOM 1995 C C . ALA A 1 254 ? 1.734 2.028 -15.920 1.00 76.06 254 ALA A C 1
ATOM 1997 O O . ALA A 1 254 ? 1.646 1.015 -15.240 1.00 76.06 254 ALA A O 1
ATOM 1998 N N . GLY A 1 255 ? 2.512 3.043 -15.550 1.00 77.94 255 GLY A N 1
ATOM 1999 C CA . GLY A 1 255 ? 3.274 3.085 -14.296 1.00 77.94 255 GLY A CA 1
ATOM 2000 C C . GLY A 1 255 ? 2.835 4.233 -13.391 1.00 77.94 255 GLY A C 1
ATOM 2001 O O . GLY A 1 255 ? 2.745 5.365 -13.866 1.00 77.94 255 GLY A O 1
ATOM 2002 N N . VAL A 1 256 ? 2.605 3.944 -12.107 1.00 80.81 256 VAL A N 1
ATOM 2003 C CA . VAL A 1 256 ? 2.160 4.906 -11.078 1.00 80.81 256 VAL A CA 1
ATOM 2004 C C . VAL A 1 256 ? 2.965 4.756 -9.780 1.00 80.81 256 VAL A C 1
ATOM 2006 O O . VAL A 1 256 ? 3.441 3.662 -9.473 1.00 80.81 256 VAL A O 1
ATOM 2009 N N . HIS A 1 257 ? 3.149 5.844 -9.025 1.00 81.38 257 HIS A N 1
ATOM 2010 C CA . HIS A 1 257 ? 3.971 5.869 -7.800 1.00 81.38 257 HIS A CA 1
ATOM 2011 C C . HIS A 1 257 ? 3.157 5.778 -6.491 1.00 81.38 257 HIS A C 1
ATOM 2013 O O . HIS A 1 257 ? 3.729 5.459 -5.454 1.00 81.38 257 HIS A O 1
ATOM 2019 N N . ASP A 1 258 ? 1.839 6.009 -6.517 1.00 82.56 258 ASP A N 1
ATOM 2020 C CA . ASP A 1 258 ? 1.000 6.081 -5.308 1.00 82.56 258 ASP A CA 1
ATOM 2021 C C . ASP A 1 258 ? 0.381 4.726 -4.904 1.00 82.56 258 ASP A C 1
ATOM 2023 O O . ASP A 1 258 ? 0.628 4.204 -3.816 1.00 82.56 258 ASP A O 1
ATOM 2027 N N . THR A 1 259 ? -0.415 4.122 -5.785 1.00 86.56 259 THR A N 1
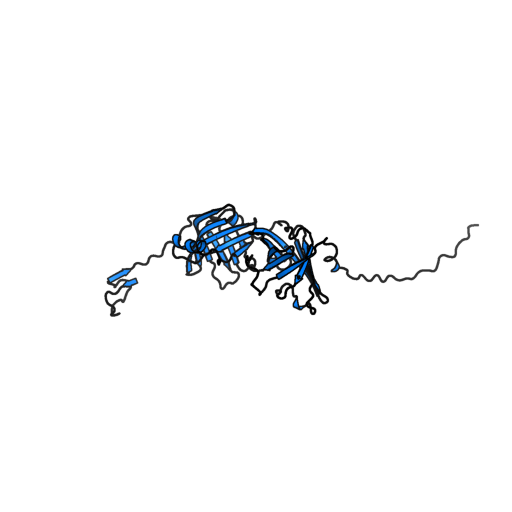ATOM 2028 C CA . THR A 1 259 ? -1.173 2.891 -5.566 1.00 86.56 259 THR A CA 1
ATOM 2029 C C . THR A 1 259 ? -1.523 2.238 -6.902 1.00 86.56 259 THR A C 1
ATOM 2031 O O . THR A 1 259 ? -1.629 2.900 -7.929 1.00 86.56 259 THR A O 1
ATOM 2034 N N . CYS A 1 260 ? -1.742 0.927 -6.919 1.00 89.06 260 CYS A N 1
ATOM 2035 C CA . CYS A 1 260 ? -2.134 0.197 -8.119 1.00 89.06 260 CYS A CA 1
ATOM 2036 C C . CYS A 1 260 ? -3.574 0.525 -8.558 1.00 89.06 260 CYS A C 1
ATOM 2038 O O . CYS A 1 260 ? -4.541 -0.123 -8.155 1.00 89.06 260 CYS A O 1
ATOM 2040 N N . LYS A 1 261 ? -3.743 1.540 -9.410 1.00 84.06 261 LYS A N 1
ATOM 2041 C CA . LYS A 1 261 ? -5.062 1.987 -9.897 1.00 84.06 261 LYS A CA 1
ATOM 2042 C C . LYS A 1 261 ? -5.671 1.005 -10.908 1.00 84.06 261 LYS A C 1
ATOM 2044 O O . LYS A 1 261 ? -4.976 0.462 -11.763 1.00 84.06 261 LYS A O 1
ATOM 2049 N N . ARG A 1 262 ? -6.994 0.796 -10.828 1.00 81.38 262 ARG A N 1
ATOM 2050 C CA . ARG A 1 262 ? -7.772 -0.018 -11.793 1.00 81.38 262 ARG A CA 1
ATOM 2051 C C . ARG A 1 262 ? -8.157 0.776 -13.042 1.00 81.38 262 ARG A C 1
ATOM 2053 O O . ARG A 1 262 ? -8.032 0.265 -14.150 1.00 81.38 262 ARG A O 1
ATOM 2060 N N . ASN A 1 263 ? -8.567 2.032 -12.858 1.00 68.00 263 ASN A N 1
ATOM 2061 C CA . ASN A 1 263 ? -8.987 2.938 -13.926 1.00 68.00 263 ASN A CA 1
ATOM 2062 C C . ASN A 1 263 ? -7.832 3.887 -14.268 1.00 68.00 263 ASN A C 1
ATOM 2064 O O . ASN A 1 263 ? -7.762 5.001 -13.758 1.00 68.00 263 ASN A O 1
ATOM 2068 N N . SER A 1 264 ? -6.882 3.433 -15.088 1.00 55.62 264 SER A N 1
ATOM 2069 C CA . SER A 1 264 ? -5.720 4.245 -15.486 1.00 55.62 264 SER A CA 1
ATOM 2070 C C . SER A 1 264 ? -5.927 5.018 -16.796 1.00 55.62 264 SER A C 1
ATOM 2072 O O . SER A 1 264 ? -4.967 5.578 -17.317 1.00 55.62 264 SER A O 1
ATOM 2074 N N . GLU A 1 265 ? -7.138 5.027 -17.364 1.00 51.41 265 GLU A N 1
ATOM 2075 C CA . GLU A 1 265 ? -7.407 5.646 -18.673 1.00 51.41 265 GLU A CA 1
ATOM 2076 C C . GLU A 1 265 ? -7.546 7.181 -18.613 1.00 51.41 265 GLU A C 1
ATOM 2078 O O . GLU A 1 265 ? -7.467 7.828 -19.653 1.00 51.41 265 GLU A O 1
ATOM 2083 N N . THR A 1 266 ? -7.702 7.793 -17.429 1.00 39.12 266 THR A N 1
ATOM 2084 C CA . THR A 1 266 ? -8.122 9.210 -17.319 1.00 39.12 266 THR A CA 1
ATOM 2085 C C . THR A 1 266 ? -7.334 10.109 -16.356 1.00 39.12 266 THR A C 1
ATOM 2087 O O . THR A 1 266 ? -7.637 11.296 -16.273 1.00 39.12 266 THR A O 1
ATOM 2090 N N . ALA A 1 267 ? -6.283 9.638 -15.678 1.00 31.83 267 ALA A N 1
ATOM 2091 C CA . ALA A 1 267 ? -5.455 10.509 -14.830 1.00 31.83 267 ALA A CA 1
ATOM 2092 C C . ALA A 1 267 ? -4.172 10.930 -15.573 1.00 31.83 267 ALA A C 1
ATOM 2094 O O . ALA A 1 267 ? -3.192 10.193 -15.616 1.00 31.83 267 ALA A O 1
ATOM 2095 N N . ILE A 1 268 ? -4.197 12.105 -16.205 1.00 38.59 268 ILE A N 1
ATOM 2096 C CA . ILE A 1 268 ? -3.137 12.638 -17.092 1.00 38.59 268 ILE A CA 1
ATOM 2097 C C . ILE A 1 268 ? -1.975 13.293 -16.314 1.00 38.59 268 ILE A C 1
ATOM 2099 O O . ILE A 1 268 ? -1.014 13.791 -16.892 1.00 38.59 268 ILE A O 1
ATOM 2103 N N . THR A 1 269 ? -1.992 13.258 -14.988 1.00 35.66 269 THR A N 1
ATOM 2104 C CA . THR A 1 269 ? -0.929 13.837 -14.165 1.00 35.66 269 THR A CA 1
ATOM 2105 C C . THR A 1 269 ? -0.141 12.720 -13.490 1.00 35.66 269 THR A C 1
ATOM 2107 O O . THR A 1 269 ? -0.667 12.044 -12.616 1.00 35.66 269 THR A O 1
ATOM 2110 N N . GLU A 1 270 ? 1.119 12.554 -13.914 1.00 43.31 270 GLU A N 1
ATOM 2111 C CA . GLU A 1 270 ? 2.177 11.700 -13.328 1.00 43.31 270 GLU A CA 1
ATOM 2112 C C . GLU A 1 270 ? 2.305 10.238 -13.806 1.00 43.31 270 GLU A C 1
ATOM 2114 O O . GLU A 1 270 ? 3.192 9.523 -13.335 1.00 43.31 270 GLU A O 1
ATOM 2119 N N . ASN A 1 271 ? 1.527 9.806 -14.802 1.00 52.16 271 ASN A N 1
ATOM 2120 C CA . ASN A 1 271 ? 1.515 8.409 -15.257 1.00 52.16 271 ASN A CA 1
ATOM 2121 C C . ASN A 1 271 ? 2.468 8.128 -16.440 1.00 52.16 271 ASN A C 1
ATOM 2123 O O . ASN A 1 271 ? 2.565 8.886 -17.403 1.00 52.16 271 ASN A O 1
ATOM 2127 N N . ILE A 1 272 ? 3.155 6.986 -16.385 1.00 55.47 272 ILE A N 1
ATOM 2128 C CA . ILE A 1 272 ? 4.039 6.441 -17.434 1.00 55.47 272 ILE A CA 1
ATOM 2129 C C . ILE A 1 272 ? 3.176 5.548 -18.333 1.00 55.47 272 ILE A C 1
ATOM 2131 O O . ILE A 1 272 ? 2.967 4.403 -17.965 1.00 55.47 272 ILE A O 1
ATOM 2135 N N . VAL A 1 273 ? 2.642 6.042 -19.460 1.00 56.19 273 VAL A N 1
ATOM 2136 C CA . VAL A 1 273 ? 1.758 5.258 -20.357 1.00 56.19 273 VAL A CA 1
ATOM 2137 C C . VAL A 1 273 ? 2.371 5.071 -21.738 1.00 56.19 273 VAL A C 1
ATOM 2139 O O . VAL A 1 273 ? 2.759 6.043 -22.389 1.00 56.19 273 VAL A O 1
ATOM 2142 N N . PHE A 1 274 ? 2.428 3.821 -22.201 1.00 60.91 274 PHE A N 1
ATOM 2143 C CA . PHE A 1 274 ? 3.030 3.497 -23.489 1.00 60.91 274 PHE A CA 1
ATOM 2144 C C . PHE A 1 274 ? 2.415 2.260 -24.144 1.00 60.91 274 PHE A C 1
ATOM 2146 O O . PHE A 1 274 ? 1.930 1.347 -23.470 1.00 60.91 274 PHE A O 1
ATOM 2153 N N . ASN A 1 275 ? 2.529 2.214 -25.472 1.00 57.00 275 ASN A N 1
ATOM 2154 C CA . ASN A 1 275 ? 2.165 1.052 -26.277 1.00 57.00 275 ASN A CA 1
ATOM 2155 C C . ASN A 1 275 ? 3.401 0.216 -26.604 1.00 57.00 275 ASN A C 1
ATOM 2157 O O . ASN A 1 275 ? 4.440 0.762 -26.990 1.00 57.00 275 ASN A O 1
ATOM 2161 N N . ILE A 1 276 ? 3.261 -1.103 -26.498 1.00 62.84 276 ILE A N 1
ATOM 2162 C CA . ILE A 1 276 ? 4.300 -2.071 -26.838 1.00 62.84 276 ILE A CA 1
ATOM 2163 C C . ILE A 1 276 ? 4.176 -2.421 -28.327 1.00 62.84 276 ILE A C 1
ATOM 2165 O O . ILE A 1 276 ? 3.172 -2.982 -28.755 1.00 62.84 276 ILE A O 1
ATOM 2169 N N . SER A 1 277 ? 5.187 -2.057 -29.118 1.00 56.28 277 SER A N 1
ATOM 2170 C CA . SER A 1 277 ? 5.164 -2.100 -30.591 1.00 56.28 277 SER A CA 1
ATOM 2171 C C . SER A 1 277 ? 5.920 -3.279 -31.215 1.00 56.28 277 SER A C 1
ATOM 2173 O O . SER A 1 277 ? 5.594 -3.677 -32.329 1.00 56.28 277 SER A O 1
ATOM 2175 N N . SER A 1 278 ? 6.915 -3.859 -30.535 1.00 57.38 278 SER A N 1
ATOM 2176 C CA . SER A 1 278 ? 7.596 -5.085 -30.982 1.00 57.38 278 SER A CA 1
ATOM 2177 C C . SER A 1 278 ? 8.415 -5.729 -29.862 1.00 57.38 278 SER A C 1
ATOM 2179 O O . SER A 1 278 ? 8.714 -5.072 -28.859 1.00 57.38 278 SER A O 1
ATOM 2181 N N . SER A 1 279 ? 8.854 -6.968 -30.086 1.00 56.50 279 SER A N 1
ATOM 2182 C CA . SER A 1 279 ? 9.678 -7.739 -29.156 1.00 56.50 279 SER A CA 1
ATOM 2183 C C . SER A 1 279 ? 10.705 -8.669 -29.839 1.00 56.50 279 SER A C 1
ATOM 2185 O O . SER A 1 279 ? 10.582 -8.956 -31.028 1.00 56.50 279 SER A O 1
ATOM 2187 N N . GLY A 1 280 ? 11.736 -9.102 -29.097 1.00 59.12 280 GLY A N 1
ATOM 2188 C CA . GLY A 1 280 ? 12.985 -9.727 -29.568 1.00 59.12 280 GLY A CA 1
ATOM 2189 C C . GLY A 1 280 ? 13.906 -10.213 -28.420 1.00 59.12 280 GLY A C 1
ATOM 2190 O O . GLY A 1 280 ? 13.424 -10.436 -27.305 1.00 59.12 280 GLY A O 1
ATOM 2191 N N . MET A 1 281 ? 15.211 -10.403 -28.689 1.00 56.06 281 MET A N 1
ATOM 2192 C CA . MET A 1 281 ? 16.251 -10.811 -27.718 1.00 56.06 281 MET A CA 1
ATOM 2193 C C . MET A 1 281 ? 17.047 -9.609 -27.174 1.00 56.06 281 MET A C 1
ATOM 2195 O O . MET A 1 281 ? 17.741 -8.952 -27.944 1.00 56.06 281 MET A O 1
ATOM 2199 N N . CYS A 1 282 ? 17.036 -9.393 -25.847 1.00 63.28 282 CYS A N 1
ATOM 2200 C CA . CYS A 1 282 ? 17.817 -8.348 -25.160 1.00 63.28 282 CYS A CA 1
ATOM 2201 C C . CYS A 1 282 ? 19.333 -8.577 -25.258 1.00 63.28 282 CYS A C 1
ATOM 2203 O O . CYS A 1 282 ? 19.967 -8.924 -24.269 1.00 63.28 282 CYS A O 1
ATOM 2205 N N . ASP A 1 283 ? 19.924 -8.344 -26.424 1.00 50.47 283 ASP A N 1
ATOM 2206 C CA . ASP A 1 283 ? 21.371 -8.315 -26.589 1.00 50.47 283 ASP A CA 1
ATOM 2207 C C . ASP A 1 283 ? 21.813 -6.980 -27.207 1.00 50.47 283 ASP A C 1
ATOM 2209 O O . ASP A 1 283 ? 21.325 -6.537 -28.246 1.00 50.47 283 ASP A O 1
ATOM 2213 N N . ALA A 1 284 ? 22.759 -6.339 -26.512 1.00 49.56 284 ALA A N 1
ATOM 2214 C CA . ALA A 1 284 ? 23.551 -5.157 -26.882 1.00 49.56 284 ALA A CA 1
ATOM 2215 C C . ALA A 1 284 ? 22.982 -3.728 -26.710 1.00 49.56 284 ALA A C 1
ATOM 2217 O O . ALA A 1 284 ? 23.766 -2.785 -26.812 1.00 49.56 284 ALA A O 1
ATOM 2218 N N . LEU A 1 285 ? 21.706 -3.495 -26.372 1.00 51.41 285 LEU A N 1
ATOM 2219 C CA . LEU A 1 285 ? 21.216 -2.108 -26.185 1.00 51.41 285 LEU A CA 1
ATOM 2220 C C . LEU A 1 285 ? 21.637 -1.457 -24.850 1.00 51.41 285 LEU A C 1
ATOM 2222 O O . LEU A 1 285 ? 21.843 -0.247 -24.802 1.00 51.41 285 LEU A O 1
ATOM 2226 N N . ILE A 1 286 ? 21.801 -2.237 -23.775 1.00 50.50 286 ILE A N 1
ATOM 2227 C CA . ILE A 1 286 ? 22.136 -1.717 -22.430 1.00 50.50 286 ILE A CA 1
ATOM 2228 C C . ILE A 1 286 ? 23.661 -1.677 -22.194 1.00 50.50 286 ILE A C 1
ATOM 2230 O O . ILE A 1 286 ? 24.159 -0.835 -21.450 1.00 50.50 286 ILE A O 1
ATOM 2234 N N . SER A 1 287 ? 24.431 -2.527 -22.880 1.00 41.78 287 SER A N 1
ATOM 2235 C CA . SER A 1 287 ? 25.890 -2.653 -22.707 1.00 41.78 287 SER A CA 1
ATOM 2236 C C . SER A 1 287 ? 26.716 -1.592 -23.452 1.00 41.78 287 SER A C 1
ATOM 2238 O O . SER A 1 287 ? 27.924 -1.505 -23.249 1.00 41.78 287 SER A O 1
ATOM 2240 N N . ALA A 1 288 ? 26.095 -0.763 -24.296 1.00 43.09 288 ALA A N 1
ATOM 2241 C CA . ALA A 1 288 ? 26.794 0.253 -25.090 1.00 43.09 288 ALA A CA 1
ATOM 2242 C C . ALA A 1 288 ? 27.205 1.516 -24.294 1.00 43.09 288 ALA A C 1
ATOM 2244 O O . ALA A 1 288 ? 27.847 2.404 -24.848 1.00 43.09 288 ALA A O 1
ATOM 2245 N N . GLY A 1 289 ? 26.863 1.609 -23.001 1.00 40.31 289 GLY A N 1
ATOM 2246 C CA . GLY A 1 289 ? 27.193 2.753 -22.136 1.00 40.31 289 GLY A CA 1
ATOM 2247 C C . GLY A 1 289 ? 28.603 2.746 -21.527 1.00 40.31 289 GLY A C 1
ATOM 2248 O O . GLY A 1 289 ? 28.996 3.723 -20.897 1.00 40.31 289 GLY A O 1
ATOM 2249 N N . THR A 1 290 ? 29.382 1.676 -21.704 1.00 37.22 290 THR A N 1
ATOM 2250 C CA . THR A 1 290 ? 30.739 1.555 -21.143 1.00 37.22 290 THR A CA 1
ATOM 2251 C C . THR A 1 290 ? 31.717 1.003 -22.172 1.00 37.22 290 THR A C 1
ATOM 2253 O O . THR A 1 290 ? 32.199 -0.119 -22.052 1.00 37.22 290 THR A O 1
ATOM 2256 N N . LEU A 1 291 ? 32.052 1.802 -23.182 1.00 31.69 291 LEU A N 1
ATOM 2257 C CA . LEU A 1 291 ? 33.327 1.658 -23.883 1.00 31.69 291 LEU A CA 1
ATOM 2258 C C . LEU A 1 291 ? 34.100 2.961 -23.709 1.00 31.69 291 LEU A C 1
ATOM 2260 O O . LEU A 1 291 ? 33.975 3.906 -24.483 1.00 31.69 291 LEU A O 1
ATOM 2264 N N . HIS A 1 292 ? 34.884 3.008 -22.631 1.00 33.31 292 HIS A N 1
ATOM 2265 C CA . HIS A 1 292 ? 35.971 3.965 -22.498 1.00 33.31 292 HIS A CA 1
ATOM 2266 C C . HIS A 1 292 ? 36.900 3.773 -23.700 1.00 33.31 292 HIS A C 1
ATOM 2268 O O . HIS A 1 292 ? 37.427 2.683 -23.921 1.00 33.31 292 HIS A O 1
ATOM 2274 N N . LEU A 1 293 ? 37.088 4.837 -24.476 1.00 36.25 293 LEU A N 1
ATOM 2275 C CA . LEU A 1 293 ? 38.035 4.891 -25.579 1.00 36.25 293 LEU A CA 1
ATOM 2276 C C . LEU A 1 293 ? 39.459 4.828 -24.994 1.00 36.25 293 LEU A C 1
ATOM 2278 O O . LEU A 1 293 ? 40.076 5.855 -24.714 1.00 36.25 293 LEU A O 1
ATOM 2282 N N . SER A 1 294 ? 39.989 3.629 -24.744 1.00 35.06 294 SER A N 1
ATOM 2283 C CA . SER A 1 294 ? 41.417 3.472 -24.469 1.00 35.06 294 SER A CA 1
ATOM 2284 C C . SER A 1 294 ? 42.162 3.633 -25.791 1.00 35.06 294 SER A C 1
ATOM 2286 O O . SER A 1 294 ? 42.294 2.698 -26.579 1.00 35.06 294 SER A O 1
ATOM 2288 N N . SER A 1 295 ? 42.593 4.867 -26.039 1.00 37.06 295 SER A N 1
ATOM 2289 C CA . SER A 1 295 ? 43.544 5.254 -27.075 1.00 37.06 295 SER A CA 1
ATOM 2290 C C . SER A 1 295 ? 44.807 4.386 -26.989 1.00 37.06 295 SER A C 1
ATOM 2292 O O . SER A 1 295 ? 45.718 4.682 -26.216 1.00 37.06 295 SER A O 1
ATOM 2294 N N . PHE A 1 296 ? 44.892 3.342 -27.812 1.00 38.91 296 PHE A N 1
ATOM 2295 C CA . PHE A 1 296 ? 46.156 2.680 -28.120 1.00 38.91 296 PHE A CA 1
ATOM 2296 C C . PHE A 1 296 ? 46.893 3.501 -29.182 1.00 38.91 296 PHE A C 1
ATOM 2298 O O . PHE A 1 296 ? 46.832 3.219 -30.375 1.00 38.91 296 PHE A O 1
ATOM 2305 N N . PHE A 1 297 ? 47.610 4.532 -28.735 1.00 43.19 297 PHE A N 1
ATOM 2306 C CA . PHE A 1 297 ? 48.803 4.978 -29.447 1.00 43.19 297 PHE A CA 1
ATOM 2307 C C . PHE A 1 297 ? 49.907 3.979 -29.098 1.00 43.19 297 PHE A C 1
ATOM 2309 O O . PHE A 1 297 ? 50.369 3.917 -27.961 1.00 43.19 297 PHE A O 1
ATOM 2316 N N . SER A 1 298 ? 50.316 3.153 -30.053 1.00 40.47 298 SER A N 1
ATOM 2317 C CA . SER A 1 298 ? 51.553 2.382 -29.940 1.00 40.47 298 SER A CA 1
ATOM 2318 C C . SER A 1 298 ? 52.357 2.590 -31.209 1.00 40.47 298 SER A C 1
ATOM 2320 O O . SER A 1 298 ? 51.920 2.296 -32.317 1.00 40.47 298 SER A O 1
ATOM 2322 N N . PHE A 1 299 ? 53.504 3.220 -30.986 1.00 38.69 299 PHE A N 1
ATOM 2323 C CA . PHE A 1 299 ? 54.464 3.706 -31.955 1.00 38.69 299 PHE A CA 1
ATOM 2324 C C . PHE A 1 299 ? 54.945 2.609 -32.906 1.00 38.69 299 PHE A C 1
ATOM 2326 O O . PHE A 1 299 ? 55.476 1.580 -32.495 1.00 38.69 299 PHE A O 1
ATOM 2333 N N . SER A 1 300 ? 54.859 2.909 -34.196 1.00 44.81 300 SER A N 1
ATOM 2334 C CA . SER A 1 300 ? 55.703 2.344 -35.238 1.00 44.81 300 SER A CA 1
ATOM 2335 C C . SER A 1 300 ? 57.124 2.912 -35.122 1.00 44.81 300 SER A C 1
ATOM 2337 O O . SER A 1 300 ? 57.322 4.074 -35.472 1.00 44.81 300 SER A O 1
ATOM 2339 N N . LEU A 1 301 ? 58.107 2.122 -34.670 1.00 43.91 301 LEU A N 1
ATOM 2340 C CA . LEU A 1 301 ? 59.513 2.238 -35.102 1.00 43.91 301 LEU A CA 1
ATOM 2341 C C . LEU A 1 301 ? 60.366 1.065 -34.580 1.00 43.91 301 LEU A C 1
ATOM 2343 O O . LEU A 1 301 ? 60.670 0.995 -33.394 1.00 43.91 301 LEU A O 1
ATOM 2347 N N . SER A 1 302 ? 60.771 0.149 -35.463 1.00 40.03 302 SER A N 1
ATOM 2348 C CA . SER A 1 302 ? 62.072 -0.557 -35.423 1.00 40.03 302 SER A CA 1
ATOM 2349 C C . SER A 1 302 ? 62.152 -1.583 -36.558 1.00 40.03 302 SER A C 1
ATOM 2351 O O . SER A 1 302 ? 62.082 -2.791 -36.367 1.00 40.03 302 SER A O 1
ATOM 2353 N N . LEU A 1 303 ? 62.323 -1.078 -37.779 1.00 44.06 303 LEU A N 1
ATOM 2354 C CA . LEU A 1 303 ? 62.902 -1.845 -38.875 1.00 44.06 303 LEU A CA 1
ATOM 2355 C C . LEU A 1 303 ? 64.291 -1.257 -39.130 1.00 44.06 303 LEU A C 1
ATOM 2357 O O . LEU A 1 303 ? 64.379 -0.255 -39.825 1.00 44.06 303 LEU A O 1
ATOM 2361 N N . LEU A 1 304 ? 65.335 -1.816 -38.508 1.00 44.38 304 LEU A N 1
ATOM 2362 C CA . LEU A 1 304 ? 66.744 -1.736 -38.936 1.00 44.38 304 LEU A CA 1
ATOM 2363 C C . LEU A 1 304 ? 67.648 -2.366 -37.867 1.00 44.38 304 LEU A C 1
ATOM 2365 O O . LEU A 1 304 ? 67.891 -1.748 -36.838 1.00 44.38 304 LEU A O 1
ATOM 2369 N N . ALA A 1 305 ? 68.120 -3.587 -38.141 1.00 43.88 305 ALA A N 1
ATOM 2370 C CA . ALA A 1 305 ? 69.439 -4.144 -37.785 1.00 43.88 305 ALA A CA 1
ATOM 2371 C C . ALA A 1 305 ? 69.352 -5.672 -37.614 1.00 43.88 305 ALA A C 1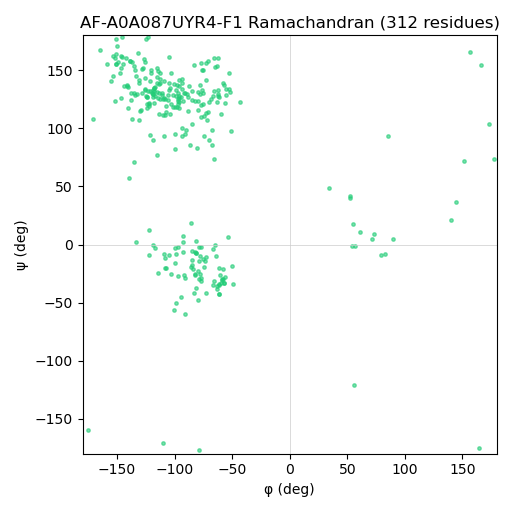
ATOM 2373 O O . ALA A 1 305 ? 69.432 -6.204 -36.513 1.00 43.88 305 ALA A O 1
ATOM 2374 N N . ALA A 1 306 ? 69.192 -6.389 -38.725 1.00 44.19 306 ALA A N 1
ATOM 2375 C CA . ALA A 1 306 ? 69.453 -7.826 -38.780 1.00 44.19 306 ALA A CA 1
ATOM 2376 C C . ALA A 1 306 ? 70.145 -8.169 -40.103 1.00 44.19 306 ALA A C 1
ATOM 2378 O O . ALA A 1 306 ? 69.640 -8.947 -40.902 1.00 44.19 306 ALA A O 1
ATOM 2379 N N . ILE A 1 307 ? 71.287 -7.529 -40.363 1.00 49.47 307 ILE A N 1
ATOM 2380 C CA . ILE A 1 307 ? 72.263 -7.978 -41.360 1.00 49.47 307 ILE A CA 1
ATOM 2381 C C . ILE A 1 307 ? 73.646 -7.702 -40.757 1.00 49.47 307 ILE A C 1
ATOM 2383 O O . ILE A 1 307 ? 73.861 -6.613 -40.233 1.00 49.47 307 ILE A O 1
ATOM 2387 N N . ILE A 1 308 ? 74.562 -8.671 -40.895 1.00 46.16 308 ILE A N 1
ATOM 2388 C CA . ILE A 1 308 ? 75.962 -8.706 -40.419 1.00 46.16 308 ILE A CA 1
ATOM 2389 C C . ILE A 1 308 ? 76.037 -9.210 -38.961 1.00 46.16 308 ILE A C 1
ATOM 2391 O O . ILE A 1 308 ? 75.846 -8.452 -38.025 1.00 46.16 308 ILE A O 1
ATOM 2395 N N . THR A 1 309 ? 76.235 -10.503 -38.688 1.00 41.72 309 THR A N 1
ATOM 2396 C CA . THR A 1 309 ? 77.490 -11.226 -38.944 1.00 41.72 309 THR A CA 1
ATOM 2397 C C . THR A 1 309 ? 77.266 -12.726 -39.194 1.00 41.72 309 THR A C 1
ATOM 2399 O O . THR A 1 309 ? 76.751 -13.466 -38.361 1.00 41.72 309 THR A O 1
ATOM 2402 N N . CYS A 1 310 ? 77.738 -13.195 -40.344 1.00 41.03 310 CYS A N 1
ATOM 2403 C CA . CYS A 1 310 ? 78.097 -14.588 -40.586 1.00 41.03 310 CYS A CA 1
ATOM 2404 C C . CYS A 1 310 ? 79.566 -14.564 -41.011 1.00 41.03 310 CYS A C 1
ATOM 2406 O O . CYS A 1 310 ? 79.848 -13.889 -41.996 1.00 41.03 310 CYS A O 1
ATOM 2408 N N . LEU A 1 311 ? 80.467 -15.217 -40.264 1.00 38.00 311 LEU A N 1
ATOM 2409 C CA . LEU A 1 311 ? 81.666 -15.960 -40.717 1.00 38.00 311 LEU A CA 1
ATOM 2410 C C . LEU A 1 311 ? 82.603 -16.255 -39.519 1.00 38.00 311 LEU A C 1
ATOM 2412 O O . LEU A 1 311 ? 82.501 -15.596 -38.485 1.00 38.00 311 LEU A O 1
ATOM 2416 N N . PRO A 1 312 ? 83.423 -17.318 -39.600 1.00 50.12 312 PRO A N 1
ATOM 2417 C CA . PRO A 1 312 ? 83.504 -18.335 -38.570 1.00 50.12 312 PRO A CA 1
ATOM 2418 C C . PRO A 1 312 ? 84.931 -18.504 -38.034 1.00 50.12 312 PRO A C 1
ATOM 2420 O O . PRO A 1 312 ? 85.896 -17.893 -38.482 1.00 50.12 312 PRO A O 1
ATOM 2423 N N . ILE A 1 313 ? 85.034 -19.410 -37.073 1.00 44.09 313 ILE A N 1
ATOM 2424 C CA . ILE A 1 313 ? 86.265 -20.010 -36.574 1.00 44.09 313 ILE A CA 1
ATOM 2425 C C . ILE A 1 313 ? 86.994 -20.733 -37.721 1.00 44.09 313 ILE A C 1
ATOM 2427 O O . ILE A 1 313 ? 86.505 -21.764 -38.188 1.00 44.09 313 ILE A O 1
ATOM 2431 N N . ARG A 1 314 ? 88.161 -20.223 -38.133 1.00 38.81 314 ARG A N 1
ATOM 2432 C CA . ARG A 1 314 ? 89.434 -20.966 -38.170 1.00 38.81 314 ARG A CA 1
ATOM 2433 C C . ARG A 1 314 ? 90.619 -20.022 -38.346 1.00 38.81 314 ARG A C 1
ATOM 2435 O O . ARG A 1 314 ? 90.533 -19.145 -39.228 1.00 38.81 314 ARG A O 1
#

Mean predicted aligned error: 13.84 Å

Secondary structure (DSSP, 8-state):
-EE-SSSS----SSTTSSSEE----PPPPPPP-----HHHHTSSEEEETTS-EEEEE-TTSSEEEEEESSTTSPPEEEEEEEEEEE-SSEEEEEEEEEETTEEEEEEEEEEEEETTEEEEEE---BSSHHHHTHHHHH-SS--PPEEEEE---S-PPPP-SSSSSEEEEEEPS---TTS-GGG-TTS--EEEEEE-SSEEEEEEEETTEEEEEEEEEEEEEEETTEEEEEEEETTT--EEEEEEEEETTEEEEEEESS---S--SS--SS-EEEEE-------SSSGGG-------------------------

Solvent-accessible surface area (backbone atoms only — not comparable to full-atom values): 18311 Å² total; per-residue (Å²): 78,49,40,71,90,63,93,76,86,79,76,69,96,47,52,76,65,25,87,45,62,51,82,86,68,85,76,76,78,82,69,64,63,37,62,60,59,66,80,61,54,72,49,43,47,34,27,35,34,68,62,48,39,38,40,39,45,44,96,80,35,25,36,34,35,41,38,52,72,51,88,87,54,72,54,31,39,35,31,26,41,42,81,76,48,75,57,102,46,37,40,31,30,35,26,41,39,39,36,87,93,49,66,32,15,26,20,36,37,40,35,61,55,38,97,46,32,36,34,39,35,69,44,61,83,22,92,39,69,83,59,13,48,55,56,60,76,69,48,88,82,78,75,65,62,46,33,32,35,40,87,76,90,69,73,40,58,42,75,81,88,50,106,47,54,28,39,31,36,48,77,59,92,47,74,38,87,89,72,52,62,84,60,34,86,81,74,64,55,45,34,41,37,38,65,49,65,42,34,42,33,38,39,39,38,34,99,76,40,74,51,74,50,47,25,38,29,58,39,57,42,75,57,96,83,33,37,40,37,37,28,24,34,69,91,80,58,52,26,34,28,36,41,37,38,73,54,96,93,35,39,39,40,38,35,34,47,59,38,72,70,87,80,72,91,78,61,77,76,58,35,45,48,33,42,44,77,53,68,53,78,86,71,68,82,81,67,69,81,71,73,78,84,77,81,80,83,73,86,91,82,85,91,85,86,90,78,90,88,86,87,79,96,126

Nearest PDB structures (foldseek):
  3akn-assembly1_A  TM=5.265E-01  e=2.425E-01  Rattus norvegicus
  1dc9-assembly1_A  TM=4.847E-01  e=3.775E-01  Rattus norvegicus
  1icn-assembly1_A  TM=4.386E-01  e=2.811E-01  Rattus norvegicus
  7sfp-assembly1_A  TM=4.723E-01  e=2.215E+00  Streptomyces ossamyceticus
  1wub-assembly1_A  TM=1.841E-01  e=5.637E+00  Thermus thermophilus

InterPro domains:
  IPR055471 Domain of unknown function DUF7043 [PF23070] (31-135)
  IPR055473 Domain of unknown function DUF7045 [PF23073] (193-264)

Organism: Stegodyphus mimosarum (NCBI:txid407821)

Sequence (314 aa):
MSQSADGTCDGLVSPWEGSKTMRLTKSKYPTSGCQFPSWVTSNHKWYTLDGNTTYTFGYKNNSFRMSHSSQKEMDTTFICIEHIASTANSSTLVTYSTSGCNNGYICMKFFRRHKHIIEIQQGELARSAQESCYSIFSDTGNQEFVTLVARSVTTSGCPQLVETNEIRVQVVKGVSSSFKPELCRDHSVKIAGCRSHDSLDFLISCASYTDVKSFHCHGSWEENGRNYLVTGLRNTGNKYCFVYWSKDKTAHLAGVHDTCKRNSETAITENIVFNISSSGMCDALISAGTLHLSSFFSFSLSLLAAIITCLPIR

Foldseek 3Di:
DADAPDPPPPDDPDLPGHPDRDDDDDPDDDDQPDADDCLVVVFQWKAFLQRQWIWGADPVRQKIWIDGPDPVFFIKIWGFHAWDDDDPFKTWTWIWIDGPPDIAIKIKMKGHFDSFKIKMWIFDGDHDSVPRCPVVVVCVDDTDITMIGGPDPDAPFDDDQDPFFKFWWDDDPFADDPLPCVQAPVSDWTWMWGGDRFWIKIWIDHPRDIDIWIWGWRDWGDDPQKIWTWIATPPPRRIKIWIWHDDPNKIKIKIDRGHNDPPPPPDRHHIGITIGDDHDDPPDPVPPPDDDPPDPPDDDDDDDDDDDDDDDDD